Protein AF-A0AAV2PZH1-F1 (afdb_monomer_lite)

Sequence (260 aa):
MDKEKHEVHIEKETIEVQIKKLELQRLESQTDKDVMLIKAVDESDIATLTHLVKNVDELDLSALSIAKEISKEKNNAIVIKLLDPALRKIQERTALTSTVDGETEAWYFTGIDRQEATHLLMDPENDVGSFLIRQSENPATPFTLSVRFGEAINHYRIGFLQDDATYFVIPSKLHTFKNLQDLVKFYTYEGSLCCPLTKACYRDDRQNTTSTLHKEGLKMDTAQLRLIKKLGSGQFAERFEGLVQDIKVAVKNIKANSGN

Secondary structure (DSSP, 8-state):
-----------TTSSHHHHHHHHHHHHTTT-HHHHHHHHHHHTT-HHHHHHHHHTGGGS-HHHHHHHHHHHHHTT-HHHHHHHHHHHHHHHHHHHTT----S---TTEESS--HHHHHHHHTSTT--TT-EEEEE-SSTT-SEEEEEEETTEEEEEEEEEETTTTEEEETT--SS-BSSHHHHHHHHHHT--SSS---SBPP--GGG-TTTGGGS--S---GGGEEEEEEEEE-SSEEEEEEEETTEEEEEEEEPP----

Structure (mmCIF, N/CA/C/O backbone):
data_AF-A0AAV2PZH1-F1
#
_entry.id   AF-A0AAV2PZH1-F1
#
loop_
_atom_site.group_PDB
_atom_site.id
_atom_site.type_symbol
_atom_site.label_atom_id
_atom_site.label_alt_id
_atom_site.label_comp_id
_atom_site.label_asym_id
_atom_site.label_entity_id
_atom_site.label_seq_id
_atom_site.pdbx_PDB_ins_code
_atom_site.Cartn_x
_atom_site.Cartn_y
_atom_site.Cartn_z
_atom_site.occupancy
_atom_site.B_iso_or_equiv
_atom_site.auth_seq_id
_atom_site.auth_comp_id
_atom_site.auth_asym_id
_atom_site.auth_atom_id
_atom_site.pdbx_PDB_model_num
ATOM 1 N N . MET A 1 1 ? -45.190 -49.377 32.900 1.00 36.34 1 MET A N 1
ATOM 2 C CA . MET A 1 1 ? -44.190 -49.770 31.893 1.00 36.34 1 MET A CA 1
ATOM 3 C C . MET A 1 1 ? -43.493 -48.512 31.447 1.00 36.34 1 MET A C 1
ATOM 5 O O . MET A 1 1 ? -44.119 -47.628 30.875 1.00 36.34 1 MET A O 1
ATOM 9 N N . ASP A 1 2 ? -42.247 -48.437 31.871 1.00 44.25 2 ASP A N 1
ATOM 10 C CA . ASP A 1 2 ? -41.337 -47.306 31.856 1.00 44.25 2 ASP A CA 1
ATOM 11 C C . ASP A 1 2 ? -41.044 -46.772 30.459 1.00 44.25 2 ASP A C 1
ATOM 13 O O . ASP A 1 2 ? -40.916 -47.562 29.525 1.00 44.25 2 ASP A O 1
ATOM 17 N N . LYS A 1 3 ? -40.834 -45.452 30.357 1.00 36.69 3 LYS A N 1
ATOM 18 C CA . LYS A 1 3 ? -39.733 -44.885 29.566 1.00 36.69 3 LYS A CA 1
ATOM 19 C C . LYS A 1 3 ? -39.144 -43.686 30.308 1.00 36.69 3 LYS A C 1
ATOM 21 O O . LYS A 1 3 ? -39.843 -42.736 30.651 1.00 36.69 3 LYS A O 1
ATOM 26 N N . GLU A 1 4 ? -37.863 -43.835 30.609 1.00 35.66 4 GLU A N 1
ATOM 27 C CA . GLU A 1 4 ? -37.007 -43.027 31.469 1.00 35.66 4 GLU A CA 1
ATOM 28 C C . GLU A 1 4 ? -36.981 -41.535 31.117 1.00 35.66 4 GLU A C 1
ATOM 30 O O . GLU A 1 4 ? -36.810 -41.145 29.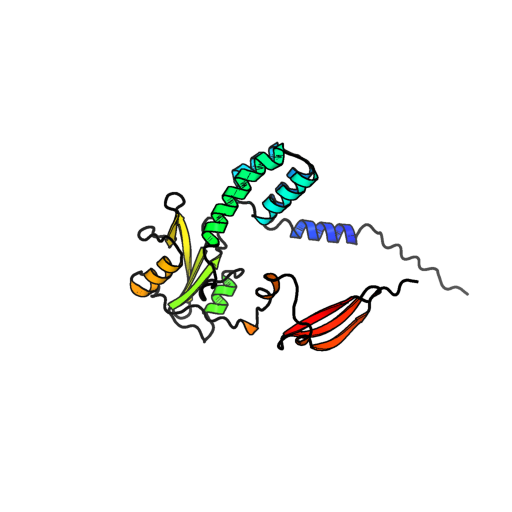959 1.00 35.66 4 GLU A O 1
ATOM 35 N N . LYS A 1 5 ? -37.026 -40.698 32.161 1.00 42.72 5 LYS A N 1
ATOM 36 C CA . LYS A 1 5 ? -36.526 -39.321 32.119 1.00 42.72 5 LYS A CA 1
ATOM 37 C C . LYS A 1 5 ? -35.056 -39.345 31.696 1.00 42.72 5 LYS A C 1
ATOM 39 O O . LYS A 1 5 ? -34.229 -39.873 32.428 1.00 42.72 5 LYS A O 1
ATOM 44 N N . HIS A 1 6 ? -34.738 -38.743 30.557 1.00 32.28 6 HIS A N 1
ATOM 45 C CA . HIS A 1 6 ? -33.360 -38.439 30.183 1.00 32.28 6 HIS A CA 1
ATOM 46 C C . HIS A 1 6 ? -33.126 -36.947 30.392 1.00 32.28 6 HIS A C 1
ATOM 48 O O . HIS A 1 6 ? -33.459 -36.105 29.560 1.00 32.28 6 HIS A O 1
ATOM 54 N N . GLU A 1 7 ? -32.614 -36.637 31.574 1.00 34.16 7 GLU A N 1
ATOM 55 C CA . GLU A 1 7 ? -32.080 -35.334 31.930 1.00 34.16 7 GLU A CA 1
ATOM 56 C C . GLU A 1 7 ? -30.698 -35.213 31.278 1.00 34.16 7 GLU A C 1
ATOM 58 O O . GLU A 1 7 ? -29.746 -35.877 31.680 1.00 34.16 7 GLU A O 1
ATOM 63 N N . VAL A 1 8 ? -30.593 -34.415 30.215 1.00 34.06 8 VAL A N 1
ATOM 64 C CA . VAL A 1 8 ? -29.294 -34.106 29.610 1.00 34.06 8 VAL A CA 1
ATOM 65 C C . VAL A 1 8 ? -28.717 -32.919 30.367 1.00 34.06 8 VAL A C 1
ATOM 67 O O . VAL A 1 8 ? -29.015 -31.762 30.070 1.00 34.06 8 VAL A O 1
ATOM 70 N N . HIS A 1 9 ? -27.901 -33.219 31.372 1.00 34.81 9 HIS A N 1
ATOM 71 C CA . HIS A 1 9 ? -27.025 -32.242 32.001 1.00 34.81 9 HIS A CA 1
ATOM 72 C C . HIS A 1 9 ? -25.863 -31.973 31.035 1.00 34.81 9 HIS A C 1
ATOM 74 O O . HIS A 1 9 ? -24.868 -32.692 31.017 1.00 34.81 9 HIS A O 1
ATOM 80 N N . ILE A 1 10 ? -26.018 -30.977 30.162 1.00 36.66 10 ILE A N 1
ATOM 81 C CA . ILE A 1 10 ? -24.869 -30.400 29.461 1.00 36.66 10 ILE A CA 1
ATOM 82 C C . ILE A 1 10 ? -24.240 -29.438 30.461 1.00 36.66 10 ILE A C 1
ATOM 84 O O . ILE A 1 10 ? -24.835 -28.403 30.768 1.00 36.66 10 ILE A O 1
ATOM 88 N N . GLU A 1 11 ? -23.077 -29.806 31.001 1.00 40.19 11 GLU A N 1
ATOM 89 C CA . GLU A 1 11 ? -22.257 -28.909 31.813 1.00 40.19 11 GLU A CA 1
ATOM 90 C C . GLU A 1 11 ? -22.092 -27.588 31.056 1.00 40.19 11 GLU A C 1
ATOM 92 O O . GLU A 1 11 ? -21.464 -27.499 29.999 1.00 40.19 11 GLU A O 1
ATOM 97 N N . LYS A 1 12 ? -22.725 -26.544 31.591 1.00 43.44 12 LYS A N 1
ATOM 98 C CA . LYS A 1 12 ? -22.823 -25.208 30.994 1.00 43.44 12 LYS A CA 1
ATOM 99 C C . LYS A 1 12 ? -21.467 -24.482 30.939 1.00 43.44 12 LYS A C 1
ATOM 101 O O . LYS A 1 12 ? -21.402 -23.340 30.502 1.00 43.44 12 LYS A O 1
ATOM 106 N N . GLU A 1 13 ? -20.388 -25.140 31.355 1.00 49.19 13 GLU A N 1
ATOM 107 C CA . GLU A 1 13 ? -19.047 -24.567 31.460 1.00 49.19 13 GLU A CA 1
ATOM 108 C C . GLU A 1 13 ? -18.109 -24.877 30.286 1.00 49.19 13 GLU A C 1
ATOM 110 O O . GLU A 1 13 ? -17.059 -24.253 30.188 1.00 49.19 13 GLU A O 1
ATOM 115 N N . THR A 1 14 ? -18.454 -25.753 29.338 1.00 51.56 14 THR A N 1
ATOM 116 C CA . THR A 1 14 ? -17.428 -26.248 28.392 1.00 51.56 14 THR A CA 1
ATOM 117 C C . THR A 1 14 ? -17.471 -25.633 26.990 1.00 51.56 14 THR A C 1
ATOM 119 O O . THR A 1 14 ? -16.514 -25.790 26.245 1.00 51.56 14 THR A O 1
ATOM 122 N N . ILE A 1 15 ? -18.523 -24.902 26.596 1.00 40.84 15 ILE A N 1
ATOM 123 C CA . ILE A 1 15 ? -18.623 -24.340 25.228 1.00 40.84 15 ILE A CA 1
ATOM 124 C C . ILE A 1 15 ? -18.462 -22.819 25.215 1.00 40.84 15 ILE A C 1
ATOM 126 O O . ILE A 1 15 ? -17.682 -22.313 24.418 1.00 40.84 15 ILE A O 1
ATOM 130 N N . GLU A 1 16 ? -19.106 -22.076 26.120 1.00 45.50 16 GLU A N 1
ATOM 131 C CA . GLU A 1 16 ? -18.907 -20.619 26.203 1.00 45.50 16 GLU A CA 1
ATOM 132 C C . GLU A 1 16 ? -17.476 -20.254 26.607 1.00 45.50 16 GLU A C 1
ATOM 134 O O . GLU A 1 16 ? -16.914 -19.303 26.073 1.00 45.50 16 GLU A O 1
ATOM 139 N N . VAL A 1 17 ? -16.860 -21.031 27.504 1.00 50.88 17 VAL A N 1
ATOM 140 C CA . VAL A 1 17 ? -15.456 -20.842 27.893 1.00 50.88 17 VAL A CA 1
ATOM 141 C C . VAL A 1 17 ? -14.528 -21.170 26.726 1.00 50.88 17 VAL A C 1
ATOM 143 O O . VAL A 1 17 ? -13.567 -20.443 26.496 1.00 50.88 17 VAL A O 1
ATOM 146 N N . GLN A 1 18 ? -14.833 -22.202 25.937 1.00 46.00 18 GLN A N 1
ATOM 147 C CA . GLN A 1 18 ? -14.018 -22.583 24.783 1.00 46.00 18 GLN A CA 1
ATOM 148 C C . GLN A 1 18 ? -14.171 -21.602 23.612 1.00 46.00 18 GLN A C 1
ATOM 150 O O . GLN A 1 18 ? -13.180 -21.286 22.964 1.00 46.00 18 GLN A O 1
ATOM 155 N N . ILE A 1 19 ? -15.379 -21.071 23.381 1.00 47.12 19 ILE A N 1
ATOM 156 C CA . ILE A 1 19 ? -15.650 -20.007 22.403 1.00 47.12 19 ILE A CA 1
ATOM 157 C C . ILE A 1 19 ? -14.943 -18.722 22.826 1.00 47.12 19 ILE A C 1
ATOM 159 O O . ILE A 1 19 ? -14.225 -18.150 22.016 1.00 47.12 19 ILE A O 1
ATOM 163 N N . LYS A 1 20 ? -15.036 -18.327 24.104 1.00 49.41 20 LYS A N 1
ATOM 164 C CA . LYS A 1 20 ? -14.305 -17.165 24.631 1.00 49.41 20 LYS A CA 1
ATOM 165 C C . LYS A 1 20 ? -12.795 -17.351 24.554 1.00 49.41 20 LYS A C 1
ATOM 167 O O . LYS A 1 20 ? -12.095 -16.406 24.234 1.00 49.41 20 LYS A O 1
ATOM 172 N N . LYS A 1 21 ? -12.279 -18.557 24.808 1.00 50.03 21 LYS A N 1
ATOM 173 C CA . LYS A 1 21 ? -10.844 -18.864 24.719 1.00 50.03 21 LYS A CA 1
ATOM 174 C C . LYS A 1 21 ? -10.341 -18.861 23.272 1.00 50.03 21 LYS A C 1
ATOM 176 O O . LYS A 1 21 ? -9.237 -18.392 23.030 1.00 50.03 21 LYS A O 1
ATOM 181 N N . LEU A 1 22 ? -11.155 -19.324 22.321 1.00 42.12 22 LEU A N 1
ATOM 182 C CA . LEU A 1 22 ? -10.866 -19.260 20.885 1.00 42.12 22 LEU A CA 1
ATOM 183 C C . LEU A 1 22 ? -11.025 -17.838 20.317 1.00 42.12 22 LEU A C 1
ATOM 185 O O . LEU A 1 22 ? -10.253 -17.464 19.443 1.00 42.12 22 LEU A O 1
ATOM 189 N N . GLU A 1 23 ? -11.965 -17.028 20.816 1.00 55.00 23 GLU A N 1
ATOM 190 C CA . GLU A 1 23 ? -12.066 -15.593 20.500 1.00 55.00 23 GLU A CA 1
ATOM 191 C C . GLU A 1 23 ? -10.886 -14.805 21.079 1.00 55.00 23 GLU A C 1
ATOM 193 O O . GLU A 1 23 ? -10.339 -13.954 20.386 1.00 55.00 23 GLU A O 1
ATOM 198 N N . LEU A 1 24 ? -10.438 -15.140 22.295 1.00 47.41 24 LEU A N 1
ATOM 199 C CA . LEU A 1 24 ? -9.255 -14.548 22.924 1.00 47.41 24 LEU A CA 1
ATOM 200 C C . LEU A 1 24 ? -7.975 -14.910 22.149 1.00 47.41 24 LEU A C 1
ATOM 202 O O . LEU A 1 24 ? -7.209 -14.026 21.792 1.00 47.41 24 LEU A O 1
ATOM 206 N N . GLN A 1 25 ? -7.807 -16.180 21.764 1.00 43.81 25 GLN A N 1
ATOM 207 C CA . GLN A 1 25 ? -6.692 -16.627 20.912 1.00 43.81 25 GLN A CA 1
ATOM 208 C C . GLN A 1 25 ? -6.744 -16.057 19.485 1.00 43.81 25 GLN A C 1
ATOM 210 O O . GLN A 1 25 ? -5.714 -15.965 18.821 1.00 43.81 25 GLN A O 1
ATOM 215 N N . ARG A 1 26 ? -7.929 -15.669 18.993 1.00 42.22 26 ARG A N 1
ATOM 216 C CA . ARG A 1 26 ? -8.103 -14.995 17.696 1.00 42.22 26 ARG A CA 1
ATOM 217 C C . ARG A 1 26 ? -7.805 -13.491 17.773 1.00 42.22 26 ARG A C 1
ATOM 219 O O . ARG A 1 26 ? -7.492 -12.906 16.740 1.00 42.22 26 ARG A O 1
ATOM 226 N N . LEU A 1 27 ? -7.874 -12.890 18.964 1.00 50.22 27 LEU A N 1
ATOM 227 C CA . LEU A 1 27 ? -7.508 -11.493 19.234 1.00 50.22 27 LEU A CA 1
ATOM 228 C C . LEU A 1 27 ? -5.993 -11.287 19.441 1.00 50.22 27 LEU A C 1
ATOM 230 O O . LEU A 1 27 ? -5.485 -10.202 19.185 1.00 50.22 27 LEU A O 1
ATOM 234 N N . GLU A 1 28 ? -5.249 -12.321 19.834 1.00 48.22 28 GLU A N 1
ATOM 235 C CA . GLU A 1 28 ? -3.803 -12.240 20.136 1.00 48.22 28 GLU A CA 1
ATOM 236 C C . GLU A 1 28 ? -2.889 -12.284 18.886 1.00 48.22 28 GLU A C 1
ATOM 238 O O . GLU A 1 28 ? -1.668 -12.394 18.978 1.00 48.22 28 GLU A O 1
ATOM 243 N N . SER A 1 29 ? -3.451 -12.172 17.680 1.00 42.44 29 SER A N 1
ATOM 244 C CA . SER A 1 29 ? -2.699 -12.121 16.423 1.00 42.44 29 SER A CA 1
ATOM 245 C C . SER A 1 29 ? -2.862 -10.735 15.792 1.00 42.44 29 SER A C 1
ATOM 247 O O . SER A 1 29 ? -3.811 -10.488 15.051 1.00 42.44 29 SER A O 1
ATOM 249 N N . GLN A 1 30 ? -1.903 -9.844 16.077 1.00 51.72 30 GLN A N 1
ATOM 250 C CA . GLN A 1 30 ? -1.752 -8.477 15.540 1.00 51.72 30 GLN A CA 1
ATOM 251 C C . GLN A 1 30 ? -2.663 -7.375 16.150 1.00 51.72 30 GLN A C 1
ATOM 253 O O . GLN A 1 30 ? -2.686 -6.271 15.622 1.00 51.72 30 GLN A O 1
ATOM 258 N N . THR A 1 31 ? -3.356 -7.604 17.280 1.00 56.56 31 THR A N 1
ATOM 259 C CA . THR A 1 31 ? -4.307 -6.631 17.892 1.00 56.56 31 THR A CA 1
ATOM 260 C C . THR A 1 31 ? -4.210 -6.467 19.426 1.00 56.56 31 THR A C 1
ATOM 262 O O . THR A 1 31 ? -5.184 -6.113 20.081 1.00 56.56 31 THR A O 1
ATOM 265 N N . ASP A 1 32 ? -3.032 -6.637 20.038 1.00 68.19 32 ASP A N 1
ATOM 266 C CA . ASP A 1 32 ? -2.897 -6.503 21.506 1.00 68.19 32 ASP A CA 1
ATOM 267 C C . ASP A 1 32 ? -2.865 -5.050 22.011 1.00 68.19 32 ASP A C 1
ATOM 269 O O . ASP A 1 32 ? -3.417 -4.741 23.067 1.00 68.19 32 ASP A O 1
ATOM 273 N N . LYS A 1 33 ? -2.232 -4.126 21.277 1.00 75.44 33 LYS A N 1
ATOM 274 C CA . LYS A 1 33 ? -2.009 -2.748 21.761 1.00 75.44 33 LYS A CA 1
ATOM 275 C C . LYS A 1 33 ? -3.260 -1.874 21.693 1.00 75.44 33 LYS A C 1
ATOM 277 O O . LYS A 1 33 ? -3.482 -1.083 22.607 1.00 75.44 33 LYS A O 1
ATOM 282 N N . ASP A 1 34 ? -4.095 -2.048 20.673 1.00 79.56 34 ASP A N 1
ATOM 283 C CA . ASP A 1 34 ? -5.371 -1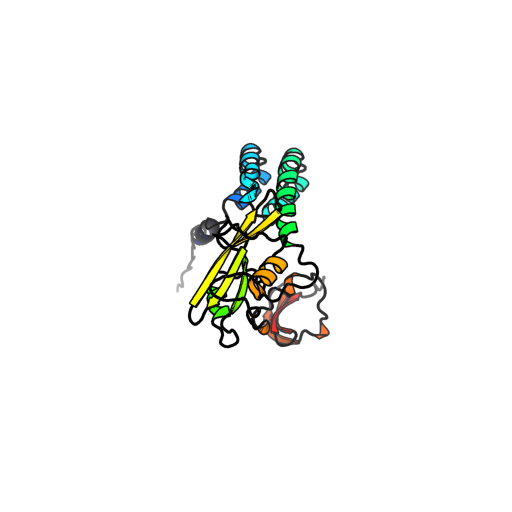.333 20.545 1.00 79.56 34 ASP A CA 1
ATOM 284 C C . ASP A 1 34 ? -6.384 -1.794 21.600 1.00 79.56 34 ASP A C 1
ATOM 286 O O . ASP A 1 34 ? -7.066 -0.979 22.223 1.00 79.56 34 ASP A O 1
ATOM 290 N N . VAL A 1 35 ? -6.431 -3.101 21.871 1.00 74.88 35 VAL A N 1
ATOM 291 C CA . VAL A 1 35 ? -7.245 -3.666 22.956 1.00 74.88 35 VAL A CA 1
ATOM 292 C C . VAL A 1 35 ? -6.728 -3.181 24.313 1.00 74.88 35 VAL A C 1
ATOM 294 O O . VAL A 1 35 ? -7.516 -2.756 25.159 1.00 74.88 35 VAL A O 1
ATOM 297 N N . MET A 1 36 ? -5.406 -3.166 24.507 1.00 78.94 36 MET A N 1
ATOM 298 C CA . MET A 1 36 ? -4.766 -2.638 25.714 1.00 78.94 36 MET A CA 1
ATOM 299 C C . MET A 1 36 ? -5.027 -1.136 25.900 1.00 78.94 36 MET A C 1
ATOM 301 O O . MET A 1 36 ? -5.237 -0.701 27.028 1.00 78.94 36 MET A O 1
ATOM 305 N N . LEU A 1 37 ? -5.086 -0.350 24.818 1.00 84.12 37 LEU A N 1
ATOM 306 C CA . LEU A 1 37 ? -5.458 1.067 24.843 1.00 84.12 37 LEU A CA 1
ATOM 307 C C . LEU A 1 37 ? -6.899 1.255 25.318 1.00 84.12 37 LEU A C 1
ATOM 309 O O . LEU A 1 37 ? -7.139 2.026 26.247 1.00 84.12 37 LEU A O 1
ATOM 313 N N . ILE A 1 38 ? -7.850 0.552 24.697 1.00 79.56 38 ILE A N 1
ATOM 314 C CA . ILE A 1 38 ? -9.274 0.649 25.044 1.00 79.56 38 ILE A CA 1
ATOM 315 C C . ILE A 1 38 ? -9.484 0.242 26.505 1.00 79.56 38 ILE A C 1
ATOM 317 O O . ILE A 1 38 ? -10.158 0.953 27.250 1.00 79.56 38 ILE A O 1
ATOM 321 N N . LYS A 1 39 ? -8.843 -0.848 26.939 1.00 78.88 39 LYS A N 1
ATOM 322 C CA . LYS A 1 39 ? -8.892 -1.313 28.326 1.00 78.88 39 LYS A CA 1
ATOM 323 C C . LYS A 1 39 ? -8.275 -0.306 29.300 1.00 78.88 39 LYS A C 1
ATOM 325 O O . LYS A 1 39 ? -8.885 0.001 30.317 1.00 78.88 39 LYS A O 1
ATOM 330 N N . ALA A 1 40 ? -7.114 0.262 28.978 1.00 80.31 40 ALA A N 1
ATOM 331 C CA . ALA A 1 40 ? -6.458 1.247 29.835 1.00 80.31 40 ALA A CA 1
ATOM 332 C C . ALA A 1 40 ? -7.261 2.553 29.951 1.00 80.31 40 ALA A C 1
ATOM 334 O O . ALA A 1 40 ? -7.262 3.182 31.007 1.00 80.31 40 ALA A O 1
ATOM 335 N N . VAL A 1 41 ? -7.986 2.956 28.901 1.00 83.00 41 VAL A N 1
ATOM 336 C CA . VAL A 1 41 ? -8.947 4.066 28.987 1.00 83.00 41 VAL A CA 1
ATOM 337 C C . VAL A 1 41 ? -10.122 3.704 29.885 1.00 83.00 41 VAL A C 1
ATOM 339 O O . VAL A 1 41 ? -10.511 4.509 30.735 1.00 83.00 41 VAL A O 1
ATOM 342 N N . ASP A 1 42 ? -10.679 2.506 29.713 1.00 81.00 42 ASP A N 1
ATOM 343 C CA . ASP A 1 42 ? -11.813 2.041 30.503 1.00 81.00 42 ASP A CA 1
ATOM 344 C C . ASP A 1 42 ? -11.472 2.010 32.005 1.00 81.00 42 ASP A C 1
ATOM 346 O O . ASP A 1 42 ? -12.210 2.554 32.831 1.00 81.00 42 ASP A O 1
ATOM 350 N N . GLU A 1 43 ? -10.295 1.488 32.341 1.00 82.50 43 GLU A N 1
ATOM 351 C CA . GLU A 1 43 ? -9.774 1.369 33.706 1.00 82.50 43 GLU A CA 1
ATOM 352 C C . GLU A 1 43 ? -9.135 2.669 34.234 1.00 82.50 43 GLU A C 1
ATOM 354 O O . GLU A 1 43 ? -8.770 2.749 35.405 1.00 82.50 43 GLU A O 1
ATOM 359 N N . SER A 1 44 ? -9.031 3.717 33.405 1.00 84.31 44 SER A N 1
ATOM 360 C CA . SER A 1 44 ? -8.319 4.969 33.720 1.00 84.31 44 SER A CA 1
ATOM 361 C C . SER A 1 44 ? -6.850 4.768 34.141 1.00 84.31 44 SER A C 1
ATOM 363 O O . SER A 1 44 ? -6.314 5.524 34.955 1.00 84.31 44 SER A O 1
ATOM 365 N N . ASP A 1 45 ? -6.173 3.777 33.557 1.00 84.94 45 ASP A N 1
ATOM 366 C CA . ASP A 1 45 ? -4.757 3.481 33.782 1.00 84.94 45 ASP A CA 1
ATOM 367 C C . ASP A 1 45 ? -3.852 4.448 32.997 1.00 84.94 45 ASP A C 1
ATOM 369 O O . ASP A 1 45 ? -3.418 4.204 31.867 1.00 84.94 45 ASP A O 1
ATOM 373 N N . ILE A 1 46 ? -3.532 5.577 33.630 1.00 86.69 46 ILE A N 1
ATOM 374 C CA . ILE A 1 46 ? -2.707 6.640 33.041 1.00 86.69 46 ILE A CA 1
ATOM 375 C C . ILE A 1 46 ? -1.286 6.165 32.692 1.00 86.69 46 ILE A C 1
ATOM 377 O O . ILE A 1 46 ? -0.690 6.677 31.738 1.00 86.69 46 ILE A O 1
ATOM 381 N N . ALA A 1 47 ? -0.725 5.202 33.431 1.00 82.81 47 ALA A N 1
ATOM 382 C CA . ALA A 1 47 ? 0.636 4.728 33.194 1.00 82.81 47 ALA A CA 1
ATOM 383 C C . ALA A 1 47 ? 0.713 3.949 31.877 1.00 82.81 47 ALA A C 1
ATOM 385 O O . ALA A 1 47 ? 1.556 4.249 31.022 1.00 82.81 47 ALA A O 1
ATOM 386 N N . THR A 1 48 ? -0.229 3.026 31.679 1.00 81.19 48 THR A N 1
ATOM 387 C CA . THR A 1 48 ? -0.356 2.262 30.437 1.00 81.19 48 THR A CA 1
ATOM 388 C C . THR A 1 48 ? -0.682 3.173 29.256 1.00 81.19 48 THR A C 1
ATOM 390 O O . THR A 1 48 ? -0.022 3.091 28.217 1.00 81.19 48 THR A O 1
ATOM 393 N N . LEU A 1 49 ? -1.610 4.121 29.423 1.00 84.06 49 LEU A N 1
ATOM 394 C CA . LEU A 1 49 ? -1.946 5.086 28.371 1.00 84.06 49 LEU A CA 1
ATOM 395 C C . LEU A 1 49 ? -0.744 5.929 27.945 1.00 84.06 49 LEU A C 1
ATOM 397 O O . LEU A 1 49 ? -0.519 6.130 26.755 1.00 84.06 49 LEU A O 1
ATOM 401 N N . THR A 1 50 ? 0.070 6.384 28.898 1.00 85.06 50 THR A N 1
ATOM 402 C CA . THR A 1 50 ? 1.271 7.175 28.593 1.00 85.06 50 THR A CA 1
ATOM 403 C C . THR A 1 50 ? 2.295 6.353 27.809 1.00 85.06 50 THR A C 1
ATOM 405 O O . THR A 1 50 ? 2.937 6.875 26.896 1.00 85.06 50 THR A O 1
ATOM 408 N N . HIS A 1 51 ? 2.456 5.070 28.140 1.00 83.62 51 HIS A N 1
ATOM 409 C CA . HIS A 1 51 ? 3.348 4.168 27.412 1.00 83.62 51 HIS A CA 1
ATOM 410 C C . HIS A 1 51 ? 2.856 3.898 25.981 1.00 83.62 51 HIS A C 1
ATOM 412 O O . HIS A 1 51 ? 3.646 3.943 25.036 1.00 83.62 51 HIS A O 1
ATOM 418 N N . LEU A 1 52 ? 1.553 3.663 25.811 1.00 80.44 52 LEU A N 1
ATOM 419 C CA . LEU A 1 52 ? 0.937 3.414 24.506 1.00 80.44 52 LEU A CA 1
ATOM 420 C C . LEU A 1 52 ? 0.985 4.656 23.610 1.00 80.44 52 LEU A C 1
ATOM 422 O O . LEU A 1 52 ? 1.426 4.569 22.470 1.00 80.44 52 LEU A O 1
ATOM 426 N N . VAL A 1 53 ? 0.645 5.834 24.139 1.00 84.00 53 VAL A N 1
ATOM 427 C CA . VAL A 1 53 ? 0.675 7.101 23.388 1.00 84.00 53 VAL A CA 1
ATOM 428 C C . VAL A 1 53 ? 2.099 7.512 22.980 1.00 84.00 53 VAL A C 1
ATOM 430 O O . VAL A 1 53 ? 2.287 8.140 21.940 1.00 84.00 53 VAL A O 1
ATOM 433 N N . LYS A 1 54 ? 3.139 7.127 23.731 1.00 84.56 54 LYS A N 1
ATOM 434 C CA . LYS A 1 54 ? 4.535 7.315 23.285 1.00 84.56 54 LYS A CA 1
ATOM 435 C C . LYS A 1 54 ? 4.882 6.472 22.055 1.00 84.56 54 LYS A C 1
ATOM 437 O O . LYS A 1 54 ? 5.662 6.924 21.224 1.00 84.56 54 LYS A O 1
ATOM 442 N N . ASN A 1 55 ? 4.272 5.296 21.927 1.00 80.25 55 ASN A N 1
ATOM 443 C CA . ASN A 1 55 ? 4.424 4.379 20.794 1.00 80.25 55 ASN A CA 1
ATOM 444 C C . ASN A 1 55 ? 3.194 4.426 19.875 1.00 80.25 55 ASN A C 1
ATOM 446 O O . ASN A 1 55 ? 2.781 3.418 19.310 1.00 80.25 55 ASN A O 1
ATOM 450 N N . VAL A 1 56 ? 2.607 5.617 19.730 1.00 82.06 56 VAL A N 1
ATOM 451 C CA . VAL A 1 56 ? 1.378 5.859 18.963 1.00 82.06 56 VAL A CA 1
ATOM 452 C C . VAL A 1 56 ? 1.449 5.375 17.516 1.00 82.06 56 VAL A C 1
ATOM 454 O O . VAL A 1 56 ? 0.423 5.077 16.922 1.00 82.06 56 VAL A O 1
ATOM 457 N N . AS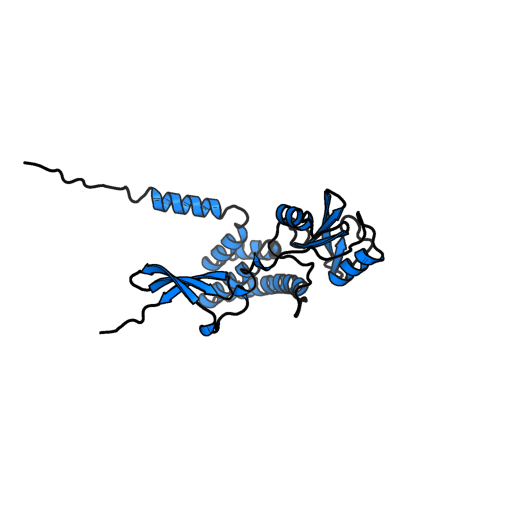P A 1 57 ? 2.646 5.256 16.941 1.00 78.12 57 ASP A N 1
ATOM 458 C CA . ASP A 1 57 ? 2.802 4.793 15.563 1.00 78.12 57 ASP A CA 1
ATOM 459 C C . ASP A 1 57 ? 2.365 3.333 15.360 1.00 78.12 57 ASP A C 1
ATOM 461 O O . ASP A 1 57 ? 2.059 2.964 14.226 1.00 78.12 57 ASP A O 1
ATOM 465 N N . GLU A 1 58 ? 2.279 2.560 16.446 1.00 76.81 58 GLU A N 1
ATOM 466 C CA . GLU A 1 58 ? 1.819 1.169 16.494 1.00 76.81 58 GLU A CA 1
ATOM 467 C C . GLU A 1 58 ? 0.330 1.016 16.863 1.00 76.81 58 GLU A C 1
ATOM 469 O O . GLU A 1 58 ? -0.122 -0.106 17.078 1.00 76.81 58 GLU A O 1
ATOM 474 N N . LEU A 1 59 ? -0.408 2.125 16.993 1.00 78.31 59 LEU A N 1
ATOM 475 C CA . LEU A 1 59 ? -1.841 2.138 17.300 1.00 78.31 59 LEU A CA 1
ATOM 476 C C . LEU A 1 59 ? -2.661 2.505 16.063 1.00 78.31 59 LEU A C 1
ATOM 478 O O . LEU A 1 59 ? -2.227 3.305 15.225 1.00 78.31 59 LEU A O 1
ATOM 482 N N . ASP A 1 60 ? -3.881 1.983 15.999 1.00 74.12 60 ASP A N 1
ATOM 483 C CA . ASP A 1 60 ? -4.828 2.315 14.942 1.00 74.12 60 ASP A CA 1
ATOM 484 C C . ASP A 1 60 ? -5.630 3.592 15.245 1.00 74.12 60 ASP A C 1
ATOM 486 O O . ASP A 1 60 ? -6.024 3.890 16.379 1.00 74.12 60 ASP A O 1
ATOM 490 N N . LEU A 1 61 ? -5.935 4.358 14.188 1.00 74.25 61 LEU A N 1
ATOM 491 C CA . LEU A 1 61 ? -6.736 5.585 14.294 1.00 74.25 61 LEU A CA 1
ATOM 492 C C . LEU A 1 61 ? -8.133 5.306 14.870 1.00 74.25 61 LEU A C 1
ATOM 494 O O . LEU A 1 61 ? -8.640 6.083 15.679 1.00 74.25 61 LEU A O 1
ATOM 498 N N . SER A 1 62 ? -8.746 4.192 14.463 1.00 71.62 62 SER A N 1
ATOM 499 C CA . SER A 1 62 ? -10.061 3.762 14.943 1.00 71.62 62 SER A CA 1
ATOM 500 C C . SER A 1 62 ? -10.050 3.505 16.453 1.00 71.62 62 SER A C 1
ATOM 502 O O . SER A 1 62 ? -10.952 3.968 17.153 1.00 71.62 62 SER A O 1
ATOM 504 N N . ALA A 1 63 ? -9.005 2.855 16.970 1.00 73.25 63 ALA A N 1
ATOM 505 C CA . ALA A 1 63 ? -8.843 2.573 18.392 1.00 73.25 63 ALA A CA 1
ATOM 506 C C . ALA A 1 63 ? -8.693 3.862 19.217 1.00 73.25 63 ALA A C 1
ATOM 508 O O . ALA A 1 63 ? -9.364 4.020 20.237 1.00 73.25 63 ALA A O 1
ATOM 509 N N . LEU A 1 64 ? -7.897 4.829 18.744 1.00 80.06 64 LEU A N 1
ATOM 510 C CA . LEU A 1 64 ? -7.761 6.146 19.385 1.00 80.06 64 LEU A CA 1
ATOM 511 C C . LEU A 1 64 ? -9.063 6.958 19.368 1.00 80.06 64 LEU A C 1
ATOM 513 O O . LEU A 1 64 ? -9.387 7.626 20.353 1.00 80.06 64 LEU A O 1
ATOM 517 N N . SER A 1 65 ? -9.827 6.907 18.274 1.00 73.44 65 SER A N 1
ATOM 518 C CA . SER A 1 65 ? -11.143 7.551 18.195 1.00 73.44 65 SER A CA 1
ATOM 519 C C . SER A 1 65 ? -12.138 6.939 19.183 1.00 73.44 65 SER A C 1
ATOM 521 O O . SER A 1 65 ? -12.804 7.683 19.902 1.00 73.44 65 SER A O 1
ATOM 523 N N . ILE A 1 66 ? -12.197 5.607 19.277 1.00 75.56 66 ILE A N 1
ATOM 524 C CA . ILE A 1 66 ? -13.047 4.894 20.245 1.00 75.56 66 ILE A CA 1
ATOM 525 C C . ILE A 1 66 ? -12.633 5.244 21.681 1.00 75.56 66 ILE A C 1
ATOM 527 O O . ILE A 1 66 ? -13.473 5.625 22.496 1.00 75.56 66 ILE A O 1
ATOM 531 N N . ALA A 1 67 ? -11.333 5.203 21.978 1.00 78.50 67 ALA A N 1
ATOM 532 C CA . ALA A 1 67 ? -10.765 5.574 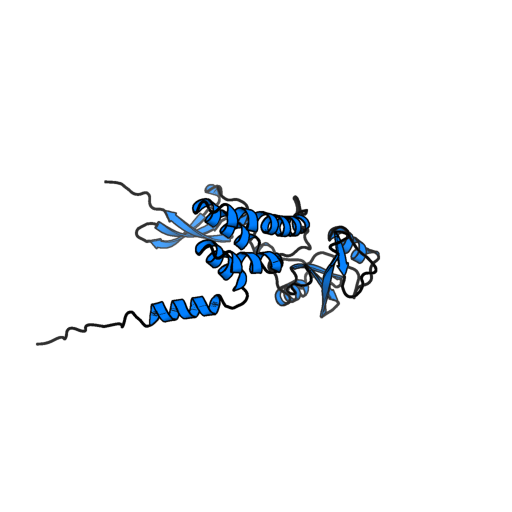23.271 1.00 78.50 67 ALA A CA 1
ATOM 533 C C . ALA A 1 67 ? -11.145 7.009 23.692 1.00 78.50 67 ALA A C 1
ATOM 535 O O . ALA A 1 67 ? -11.474 7.268 24.855 1.00 78.50 67 ALA A O 1
ATOM 536 N N . LYS A 1 68 ? -11.164 7.957 22.747 1.00 78.50 68 LYS A N 1
ATOM 537 C CA . LYS A 1 68 ? -11.586 9.338 23.012 1.00 78.50 68 LYS A CA 1
ATOM 538 C C . LYS A 1 68 ? -13.077 9.444 23.343 1.00 78.50 68 LYS A C 1
ATOM 540 O O . LYS A 1 68 ? -13.422 10.193 24.255 1.00 78.50 68 LYS A O 1
ATOM 545 N N . GLU A 1 69 ? -13.947 8.708 22.654 1.00 72.81 69 GLU A N 1
ATOM 546 C CA . GLU A 1 69 ? -15.387 8.702 22.954 1.00 72.81 69 GLU A CA 1
ATOM 547 C C . GLU A 1 69 ? -15.688 8.078 24.324 1.00 72.81 69 GLU A C 1
ATOM 549 O O . GLU A 1 69 ? -16.398 8.694 25.118 1.00 72.81 69 GLU A O 1
ATOM 554 N N . ILE A 1 70 ? -15.047 6.954 24.672 1.00 73.06 70 ILE A N 1
ATOM 555 C CA . ILE A 1 70 ? -15.153 6.355 26.018 1.00 73.06 70 ILE A CA 1
ATOM 556 C C . ILE A 1 70 ? -14.725 7.368 27.091 1.00 73.06 70 ILE A C 1
ATOM 558 O O . ILE A 1 70 ? -15.388 7.538 28.115 1.00 73.06 70 ILE A O 1
ATOM 562 N N . SER A 1 71 ? -13.630 8.093 26.845 1.00 79.88 71 SER A N 1
ATOM 563 C CA . SER A 1 71 ? -13.125 9.101 27.784 1.00 79.88 71 SER A CA 1
ATOM 564 C C . SER A 1 71 ? -14.088 10.277 27.966 1.00 79.88 71 SER A C 1
ATOM 566 O O . SER A 1 71 ? -14.188 10.815 29.071 1.00 79.88 71 SER A O 1
ATOM 568 N N . LYS A 1 72 ? -14.801 10.684 26.905 1.00 75.19 72 LYS A N 1
ATOM 569 C CA . LYS A 1 72 ? -15.839 11.726 26.973 1.00 75.19 72 LYS A CA 1
ATOM 570 C C . LYS A 1 72 ? -17.046 11.260 27.776 1.00 75.19 72 LYS A C 1
ATOM 572 O O . LYS A 1 72 ? -17.498 12.006 28.638 1.00 75.19 72 LYS A O 1
ATOM 577 N N . GLU A 1 73 ? -17.530 10.043 27.532 1.00 80.19 73 GLU A N 1
ATOM 578 C CA . GLU A 1 73 ? -18.654 9.458 28.274 1.00 80.19 73 GLU A CA 1
ATOM 579 C C . GLU A 1 73 ? -18.336 9.351 29.772 1.00 80.19 73 GLU A C 1
ATOM 581 O O . GLU A 1 73 ? -19.160 9.692 30.620 1.00 80.19 73 GLU A O 1
ATOM 586 N N . LYS A 1 74 ? -17.091 8.991 30.104 1.00 80.56 74 LYS A N 1
ATOM 587 C CA . LYS A 1 74 ? -16.583 8.937 31.483 1.00 80.56 74 LYS A CA 1
ATOM 588 C C . LYS A 1 74 ? -16.196 10.295 32.078 1.00 80.56 74 LYS A C 1
ATOM 590 O O . LYS A 1 74 ? -15.769 10.348 33.230 1.00 80.56 74 LYS A O 1
ATOM 595 N N . ASN A 1 75 ? -16.314 11.388 31.320 1.00 85.44 75 ASN A N 1
ATOM 596 C CA . ASN A 1 75 ? -15.888 12.735 31.711 1.00 85.44 75 ASN A CA 1
ATOM 597 C C . ASN A 1 75 ? -14.423 12.803 32.213 1.00 85.44 75 ASN A C 1
ATOM 599 O O . ASN A 1 75 ? -14.089 13.553 33.134 1.00 85.44 75 ASN A O 1
ATOM 603 N N . ASN A 1 76 ? -13.524 12.009 31.617 1.00 84.31 76 ASN A N 1
ATOM 604 C CA . ASN A 1 76 ? -12.123 11.914 32.027 1.00 84.31 76 ASN A CA 1
ATOM 605 C C . ASN A 1 76 ? -11.233 12.881 31.224 1.00 84.31 76 ASN A C 1
ATOM 607 O O . ASN A 1 76 ? -10.582 12.522 30.240 1.00 84.31 76 ASN A O 1
ATOM 611 N N . ALA A 1 77 ? -11.184 14.137 31.673 1.00 82.19 77 ALA A N 1
ATOM 612 C CA . ALA A 1 77 ? -10.435 15.204 31.008 1.00 82.19 77 ALA A CA 1
ATOM 613 C C . ALA A 1 77 ? -8.911 14.964 30.934 1.00 82.19 77 ALA A C 1
ATOM 615 O O . ALA A 1 77 ? -8.251 15.511 30.050 1.00 82.19 77 ALA A O 1
ATOM 616 N N . ILE A 1 78 ? -8.341 14.168 31.847 1.00 85.50 78 ILE A N 1
ATOM 617 C CA . ILE A 1 78 ? -6.902 13.856 31.862 1.00 85.50 78 ILE A CA 1
ATOM 618 C C . ILE A 1 78 ? -6.559 12.932 30.693 1.00 85.50 78 ILE A C 1
ATOM 620 O O . ILE A 1 78 ? -5.610 13.201 29.956 1.00 85.50 78 ILE A O 1
ATOM 624 N N . VAL A 1 79 ? -7.366 11.890 30.483 1.00 84.94 79 VAL A N 1
ATOM 625 C CA . VAL A 1 79 ? -7.175 10.946 29.375 1.00 84.94 79 VAL A CA 1
ATOM 626 C C . VAL A 1 79 ? -7.391 11.635 28.029 1.00 84.94 79 VAL A C 1
ATOM 628 O O . VAL A 1 79 ? -6.579 11.462 27.126 1.00 84.94 79 VAL A O 1
ATOM 631 N N . ILE A 1 80 ? -8.403 12.501 27.905 1.00 80.31 80 ILE A N 1
ATOM 632 C CA . ILE A 1 80 ? -8.638 13.267 26.667 1.00 80.31 80 ILE A CA 1
ATOM 633 C C . ILE A 1 80 ? -7.411 14.115 26.298 1.00 80.31 80 ILE A C 1
ATOM 635 O O . ILE A 1 80 ? -6.937 14.044 25.166 1.00 80.31 80 ILE A O 1
ATOM 639 N N . LYS A 1 81 ? -6.837 14.850 27.263 1.00 87.38 81 LYS A N 1
ATOM 640 C CA . LYS A 1 81 ? -5.623 15.659 27.041 1.00 87.38 81 LYS A CA 1
ATOM 641 C C . LYS A 1 81 ? -4.408 14.829 26.621 1.00 87.38 81 LYS A C 1
ATOM 643 O O . LYS A 1 81 ? -3.523 15.358 25.954 1.00 87.38 81 LYS A O 1
ATOM 648 N N . LEU A 1 82 ? -4.354 13.560 27.023 1.00 87.25 82 LEU A N 1
ATOM 649 C CA . LEU A 1 82 ? -3.291 12.633 26.645 1.00 87.25 82 LEU A CA 1
ATOM 650 C C . LEU A 1 82 ? -3.512 12.048 25.240 1.00 87.25 82 LEU A C 1
ATOM 652 O O . LEU A 1 82 ? -2.553 11.880 24.491 1.00 87.25 82 LEU A O 1
ATOM 656 N N . LEU A 1 83 ? -4.765 11.769 24.869 1.00 85.62 83 LEU A N 1
ATOM 657 C CA . LEU A 1 83 ? -5.130 11.192 23.572 1.00 85.62 83 LEU A CA 1
ATOM 658 C C . LEU A 1 83 ? -5.136 12.216 22.430 1.00 85.62 83 LEU A C 1
ATOM 660 O O . LEU A 1 83 ? -4.817 11.856 21.300 1.00 85.62 83 LEU A O 1
ATOM 664 N N . ASP A 1 84 ? -5.474 13.481 22.689 1.00 86.50 84 ASP A N 1
ATOM 665 C CA . ASP A 1 84 ? -5.610 14.509 21.644 1.00 86.50 84 ASP A CA 1
ATOM 666 C C . ASP A 1 84 ? -4.346 14.695 20.775 1.00 86.50 84 ASP A C 1
ATOM 668 O O . ASP A 1 84 ? -4.469 14.691 19.545 1.00 86.50 84 ASP A O 1
ATOM 672 N N . PRO A 1 85 ? -3.126 14.795 21.342 1.00 85.25 85 PRO A N 1
ATOM 673 C CA . PRO A 1 85 ? -1.902 14.868 20.543 1.00 85.25 85 PRO A CA 1
ATOM 674 C C . PRO A 1 85 ? -1.646 13.593 19.729 1.00 85.25 85 PRO A C 1
ATOM 676 O O . PRO A 1 85 ? -1.170 13.669 18.597 1.00 85.25 85 PRO A O 1
ATOM 679 N N . ALA A 1 86 ? -1.979 12.428 20.293 1.00 83.25 86 ALA A N 1
ATOM 680 C CA . ALA A 1 86 ? -1.816 11.127 19.649 1.00 83.25 86 ALA A CA 1
ATOM 681 C C . ALA A 1 86 ? -2.728 11.009 18.420 1.00 83.25 86 ALA A C 1
ATOM 683 O O . ALA A 1 86 ? -2.273 10.681 17.324 1.00 83.25 86 ALA A O 1
ATOM 684 N N . LEU A 1 87 ? -4.004 11.363 18.598 1.00 77.69 87 LEU A N 1
ATOM 685 C CA . LEU A 1 87 ? -5.007 11.374 17.543 1.00 77.69 87 LEU A CA 1
ATOM 686 C C . LEU A 1 87 ? -4.602 12.333 16.424 1.00 77.69 87 LEU A C 1
ATOM 688 O O . LEU A 1 87 ? -4.637 11.949 15.262 1.00 77.69 87 LEU A O 1
ATOM 692 N N . ARG A 1 88 ? -4.141 13.541 16.770 1.00 79.62 88 ARG A N 1
ATOM 693 C CA . ARG A 1 88 ? -3.669 14.521 15.789 1.00 79.62 88 ARG A CA 1
ATOM 694 C C . ARG A 1 88 ? -2.476 14.000 14.983 1.00 79.62 88 ARG A C 1
ATOM 696 O O . ARG A 1 88 ? -2.487 14.118 13.764 1.00 79.62 88 ARG A O 1
ATOM 703 N N . LYS A 1 89 ? -1.491 13.369 15.631 1.00 80.69 89 LYS A N 1
ATOM 704 C CA . LYS A 1 89 ? -0.321 12.789 14.952 1.00 80.69 89 LYS A CA 1
ATOM 705 C C . LYS A 1 89 ? -0.721 11.690 13.955 1.00 80.69 89 LYS A C 1
ATOM 707 O O . LYS A 1 89 ? -0.229 11.683 12.828 1.00 80.69 89 LYS A O 1
ATOM 712 N N . ILE A 1 90 ? -1.639 10.787 14.325 1.00 71.31 90 ILE A N 1
ATOM 713 C CA . ILE A 1 90 ? -2.133 9.759 13.388 1.00 71.31 90 ILE A CA 1
ATOM 714 C C . ILE A 1 90 ? -3.034 10.368 12.308 1.00 71.31 90 ILE A C 1
ATOM 716 O O . ILE A 1 90 ? -2.965 9.948 11.155 1.00 71.31 90 ILE A O 1
ATOM 720 N N . GLN A 1 91 ? -3.857 11.364 12.636 1.00 67.88 91 GLN A N 1
ATOM 721 C CA . GLN A 1 91 ? -4.683 12.074 11.659 1.00 67.88 91 GLN A CA 1
ATOM 722 C C . GLN A 1 91 ? -3.831 12.811 10.630 1.00 67.88 91 GLN A C 1
ATOM 724 O O . GLN A 1 91 ? -4.152 12.736 9.458 1.00 67.88 91 GLN A O 1
ATOM 729 N N . GLU A 1 92 ? -2.729 13.450 11.019 1.00 68.56 92 GLU A N 1
ATOM 730 C CA . GLU A 1 92 ? -1.784 14.084 10.089 1.00 68.56 92 GLU A CA 1
ATOM 731 C C . GLU A 1 92 ? -1.094 13.032 9.195 1.00 68.56 92 GLU A C 1
ATOM 733 O O . GLU A 1 92 ? -0.992 13.225 7.985 1.00 68.56 92 GLU A O 1
ATOM 738 N N . ARG A 1 93 ? -0.739 11.859 9.746 1.00 65.19 93 ARG A N 1
ATOM 739 C CA . ARG A 1 93 ? -0.258 10.692 8.975 1.00 65.19 93 ARG A CA 1
ATOM 740 C C . ARG A 1 93 ? -1.306 10.167 7.984 1.00 65.19 93 ARG A C 1
ATOM 742 O O . ARG A 1 93 ? -0.964 9.809 6.862 1.00 65.19 93 ARG A O 1
ATOM 749 N N . THR A 1 94 ? -2.572 10.142 8.396 1.00 55.81 94 THR A N 1
ATOM 750 C CA . THR A 1 94 ? -3.706 9.681 7.578 1.00 55.81 94 THR A CA 1
ATOM 751 C C . THR A 1 94 ? -4.118 10.736 6.544 1.00 55.81 94 THR A C 1
ATOM 753 O O . THR A 1 94 ? -4.519 10.405 5.436 1.00 55.81 94 THR A O 1
ATOM 756 N N . ALA A 1 95 ? -3.953 12.021 6.862 1.00 48.00 95 ALA A N 1
ATOM 757 C CA . ALA A 1 95 ? -4.206 13.146 5.968 1.00 48.00 95 ALA A CA 1
ATOM 758 C C . ALA A 1 95 ? -3.169 13.218 4.838 1.00 48.00 95 ALA A C 1
ATOM 760 O O . ALA A 1 95 ? -3.510 13.532 3.702 1.00 48.00 95 ALA A O 1
ATOM 761 N N . LEU A 1 96 ? -1.924 12.811 5.110 1.00 47.25 96 LEU A N 1
ATOM 762 C CA . LEU A 1 96 ? -0.907 12.539 4.084 1.00 47.25 96 LEU A CA 1
ATOM 763 C C . LEU A 1 96 ? -1.276 11.352 3.168 1.00 47.25 96 LEU A C 1
ATOM 765 O O . LEU A 1 96 ? -0.694 11.205 2.095 1.00 47.25 96 LEU A O 1
ATOM 769 N N . THR A 1 97 ? -2.235 10.514 3.579 1.00 45.59 97 THR A N 1
ATOM 770 C CA . THR A 1 97 ? -2.848 9.439 2.775 1.00 45.59 97 THR A CA 1
ATOM 771 C C . THR A 1 97 ? -4.155 9.884 2.102 1.00 45.59 97 THR A C 1
ATOM 773 O O . THR A 1 97 ? -4.594 9.247 1.148 1.00 45.59 97 THR A O 1
ATOM 776 N N . SER A 1 98 ? -4.784 10.963 2.585 1.00 39.44 98 SER A N 1
ATOM 777 C CA . SER A 1 98 ? -6.111 11.429 2.169 1.00 39.44 98 SER A CA 1
ATOM 778 C C . SER A 1 98 ? -6.094 12.671 1.275 1.00 39.44 98 SER A C 1
ATOM 780 O O . SER A 1 98 ? -7.144 13.266 1.072 1.00 39.44 98 SER A O 1
ATOM 782 N N . THR A 1 99 ? -4.956 13.047 0.685 1.00 36.19 99 THR A N 1
ATOM 783 C CA . THR A 1 99 ? -4.944 13.973 -0.468 1.00 36.19 99 THR A CA 1
ATOM 784 C C . THR A 1 99 ? -5.435 13.318 -1.765 1.00 36.19 99 THR A C 1
ATOM 786 O O . THR A 1 99 ? -5.351 13.919 -2.832 1.00 36.19 99 THR A O 1
ATOM 789 N N . VAL A 1 100 ? -6.000 12.110 -1.691 1.00 45.97 100 VAL A N 1
ATOM 790 C CA . VAL A 1 100 ? -6.825 11.528 -2.755 1.00 45.97 100 VAL A CA 1
ATOM 791 C C . VAL A 1 100 ? -8.259 12.042 -2.590 1.00 45.97 100 VAL A C 1
ATOM 793 O O . VAL A 1 100 ? -9.182 11.300 -2.252 1.00 45.97 100 VAL A O 1
ATOM 796 N N . ASP A 1 101 ? -8.427 13.352 -2.765 1.00 35.97 101 ASP A N 1
ATOM 797 C CA . ASP A 1 101 ? -9.741 13.957 -2.944 1.00 35.97 101 ASP A CA 1
ATOM 798 C C . ASP A 1 101 ? -10.257 13.578 -4.342 1.00 35.97 101 ASP A C 1
ATOM 800 O O . ASP A 1 101 ? -9.687 13.955 -5.362 1.00 35.97 101 ASP A O 1
ATOM 804 N N . GLY A 1 102 ? -11.359 12.829 -4.384 1.00 38.91 102 GLY A N 1
ATOM 805 C CA . GLY A 1 102 ? -12.280 12.805 -5.526 1.00 38.91 102 GLY A CA 1
ATOM 806 C C . GLY A 1 102 ? -12.194 11.621 -6.486 1.00 38.91 102 GLY A C 1
ATOM 807 O O . GLY A 1 102 ? -13.240 11.148 -6.918 1.00 38.91 102 GLY A O 1
ATOM 808 N N . GLU A 1 103 ? -11.012 11.081 -6.774 1.00 40.22 103 GLU A N 1
ATOM 809 C CA . GLU A 1 103 ? -10.854 9.924 -7.665 1.00 40.22 103 GLU A CA 1
ATOM 810 C C . GLU A 1 103 ? -9.764 9.015 -7.094 1.00 40.22 103 GLU A C 1
ATOM 812 O O . GLU A 1 103 ? -8.596 9.390 -7.020 1.00 40.22 103 GLU A O 1
ATOM 817 N N . THR A 1 104 ? -10.131 7.821 -6.624 1.00 59.94 104 THR A N 1
ATOM 818 C CA . THR A 1 104 ? -9.128 6.811 -6.275 1.00 59.94 104 THR A CA 1
ATOM 819 C C . THR A 1 104 ? -8.365 6.461 -7.540 1.00 59.94 104 THR A C 1
ATOM 821 O O . THR A 1 104 ? -8.935 5.853 -8.444 1.00 59.94 104 THR A O 1
ATOM 824 N N . GLU A 1 105 ? -7.101 6.872 -7.601 1.00 78.50 105 GLU A N 1
ATOM 825 C CA . GLU A 1 105 ? -6.171 6.522 -8.669 1.00 78.50 105 GLU A CA 1
ATOM 826 C C . GLU A 1 105 ? -6.311 5.040 -9.031 1.00 78.50 105 GLU A C 1
ATOM 828 O O . GLU A 1 105 ? -6.234 4.179 -8.154 1.00 78.50 105 GLU A O 1
ATOM 833 N N . ALA A 1 106 ? -6.498 4.731 -10.316 1.00 85.56 106 ALA A N 1
ATOM 834 C CA . ALA A 1 106 ? -6.792 3.367 -10.768 1.00 85.56 106 ALA A CA 1
ATOM 835 C C . ALA A 1 106 ? -5.695 2.348 -10.401 1.00 85.56 106 ALA A C 1
ATOM 837 O O . ALA A 1 106 ? -5.941 1.149 -10.377 1.00 85.56 106 ALA A O 1
ATOM 838 N N . TRP A 1 107 ? -4.479 2.819 -10.113 1.00 92.44 107 TRP A N 1
ATOM 839 C CA . TRP A 1 107 ? -3.337 2.010 -9.689 1.00 92.44 107 TRP A CA 1
ATOM 840 C C . TRP A 1 107 ? -3.216 1.859 -8.164 1.00 92.44 107 TRP A C 1
ATOM 842 O O . TRP A 1 107 ? -2.327 1.138 -7.714 1.00 92.44 107 TRP A O 1
ATOM 852 N N . TYR A 1 108 ? -4.059 2.505 -7.349 1.00 89.44 108 TYR A N 1
ATOM 853 C CA . TYR A 1 108 ? -4.002 2.410 -5.887 1.00 89.44 108 TYR A CA 1
ATOM 854 C C . TYR A 1 108 ? -5.011 1.399 -5.329 1.00 89.44 108 TYR A C 1
ATOM 856 O O . TYR A 1 108 ? -6.224 1.551 -5.461 1.00 89.44 108 TYR A O 1
ATOM 864 N N . PHE A 1 109 ? -4.502 0.357 -4.670 1.00 86.19 109 PHE A N 1
ATOM 865 C CA . PHE A 1 109 ? -5.287 -0.778 -4.195 1.00 86.19 109 PHE A CA 1
ATOM 866 C C . PHE A 1 109 ? -5.222 -0.868 -2.667 1.00 86.19 109 PHE A C 1
ATOM 868 O O . PHE A 1 109 ? -4.159 -1.053 -2.072 1.00 86.19 109 PHE A O 1
ATOM 875 N N . THR A 1 110 ? -6.381 -0.782 -2.016 1.00 80.62 110 THR A N 1
ATOM 876 C CA . THR A 1 110 ? -6.521 -0.921 -0.559 1.00 80.62 110 THR A CA 1
ATOM 877 C C . THR A 1 110 ? -6.916 -2.340 -0.167 1.00 80.62 110 THR A C 1
ATOM 879 O O . THR A 1 110 ? -7.723 -2.958 -0.858 1.00 80.62 110 THR A O 1
ATOM 882 N N . GLY A 1 111 ? -6.421 -2.826 0.975 1.00 75.81 111 GLY A N 1
ATOM 883 C CA . GLY A 1 111 ? -6.858 -4.105 1.551 1.00 75.81 111 GLY A CA 1
ATOM 884 C C . GLY A 1 111 ? -6.397 -5.353 0.792 1.00 75.81 111 GLY A C 1
ATOM 885 O O . GLY A 1 111 ? -6.944 -6.424 1.028 1.00 75.81 111 GLY A O 1
ATOM 886 N N . ILE A 1 112 ? -5.413 -5.222 -0.104 1.00 83.56 112 ILE A N 1
ATOM 887 C CA . ILE A 1 112 ? -4.773 -6.358 -0.773 1.00 83.56 112 ILE A CA 1
ATOM 888 C C . ILE A 1 112 ? -3.384 -6.611 -0.188 1.00 83.56 112 ILE A C 1
ATOM 890 O O . ILE A 1 112 ? -2.636 -5.674 0.115 1.00 83.56 112 ILE A O 1
ATOM 894 N N . ASP A 1 113 ? -3.034 -7.882 -0.053 1.00 85.25 113 ASP A N 1
ATOM 895 C CA . ASP A 1 113 ? -1.734 -8.324 0.436 1.00 85.25 113 ASP A CA 1
ATOM 896 C C . ASP A 1 113 ? -0.758 -8.581 -0.731 1.00 85.25 113 ASP A C 1
ATOM 898 O O . ASP A 1 113 ? -1.034 -8.271 -1.898 1.00 85.25 113 ASP A O 1
ATOM 902 N N . ARG A 1 114 ? 0.435 -9.108 -0.437 1.00 92.00 114 ARG A N 1
ATOM 903 C CA . ARG A 1 114 ? 1.413 -9.450 -1.480 1.00 92.00 114 ARG A CA 1
ATOM 904 C C . ARG A 1 114 ? 0.921 -10.525 -2.444 1.00 92.00 114 ARG A C 1
ATOM 906 O O . ARG A 1 114 ? 1.247 -10.455 -3.633 1.00 92.00 114 ARG A O 1
ATOM 913 N N . GLN A 1 115 ? 0.243 -11.544 -1.929 1.00 92.31 115 GLN A N 1
ATOM 914 C CA . GLN A 1 115 ? -0.176 -12.701 -2.713 1.00 92.31 115 GLN A CA 1
ATOM 915 C C . GLN A 1 115 ? -1.281 -12.293 -3.682 1.00 92.31 115 GLN A C 1
ATOM 917 O O . GLN A 1 115 ? -1.169 -12.564 -4.875 1.00 92.31 115 GLN A O 1
ATOM 922 N N . GLU A 1 116 ? -2.260 -11.536 -3.198 1.00 88.69 116 GLU A N 1
ATOM 923 C CA . GLU A 1 116 ? -3.353 -11.006 -4.003 1.00 88.69 116 GLU A CA 1
ATOM 924 C C . GLU A 1 116 ? -2.840 -10.032 -5.068 1.00 88.69 116 GLU A C 1
ATOM 926 O O . GLU A 1 116 ? -3.195 -10.145 -6.237 1.00 88.69 116 GLU A O 1
ATOM 931 N N . ALA A 1 117 ? -1.907 -9.139 -4.717 1.00 93.88 117 ALA A N 1
ATOM 932 C CA . ALA A 1 117 ? -1.262 -8.271 -5.703 1.00 93.88 117 ALA A CA 1
ATOM 933 C C . ALA A 1 117 ? -0.542 -9.058 -6.807 1.00 93.88 117 ALA A C 1
ATOM 935 O O . ALA A 1 117 ? -0.555 -8.658 -7.969 1.00 93.88 117 ALA A O 1
ATOM 936 N N . THR A 1 118 ? 0.099 -10.170 -6.437 1.00 95.25 118 THR A N 1
ATOM 937 C CA . THR A 1 118 ? 0.786 -11.045 -7.392 1.00 95.25 118 THR A CA 1
ATOM 938 C C . THR A 1 118 ? -0.220 -11.717 -8.316 1.00 95.25 118 THR A C 1
ATOM 940 O O . THR A 1 118 ? -0.027 -11.710 -9.525 1.00 95.25 118 THR A O 1
ATOM 943 N N . HIS A 1 119 ? -1.302 -12.255 -7.756 1.00 94.25 119 HIS A N 1
ATOM 944 C CA . HIS A 1 119 ? -2.367 -12.902 -8.511 1.00 94.25 119 HIS A CA 1
ATOM 945 C C . HIS A 1 119 ? -3.013 -11.941 -9.517 1.00 94.25 119 HIS A C 1
ATOM 947 O O . HIS A 1 119 ? -3.059 -12.257 -10.703 1.00 94.25 119 HIS A O 1
ATOM 953 N N . LEU A 1 120 ? -3.411 -10.746 -9.070 1.00 94.31 120 LEU A N 1
ATOM 954 C CA . LEU A 1 120 ? -4.016 -9.718 -9.920 1.00 94.31 120 LEU A CA 1
ATOM 955 C C . LEU A 1 120 ? -3.083 -9.300 -11.062 1.00 94.31 120 LEU A C 1
ATOM 957 O O . LEU A 1 120 ? -3.488 -9.269 -12.219 1.00 94.31 120 LEU A O 1
ATOM 961 N N . LEU A 1 121 ? -1.809 -9.029 -10.764 1.00 96.38 121 LEU A N 1
ATOM 962 C CA . LEU A 1 121 ? -0.848 -8.618 -11.790 1.00 96.38 121 LEU A CA 1
ATOM 963 C C . LEU A 1 121 ? -0.514 -9.734 -12.788 1.00 96.38 121 LEU A C 1
ATOM 965 O O . LEU A 1 121 ? -0.101 -9.425 -13.904 1.00 96.38 121 LEU A O 1
ATOM 969 N N . MET A 1 122 ? -0.689 -11.005 -12.420 1.00 95.62 122 MET A N 1
ATOM 970 C CA . MET A 1 122 ? -0.508 -12.142 -13.330 1.00 95.62 122 MET A CA 1
ATOM 971 C C . MET A 1 122 ? -1.711 -12.402 -14.242 1.00 95.62 122 MET A C 1
ATOM 973 O O . MET A 1 122 ? -1.608 -13.243 -15.136 1.00 95.62 122 MET A O 1
A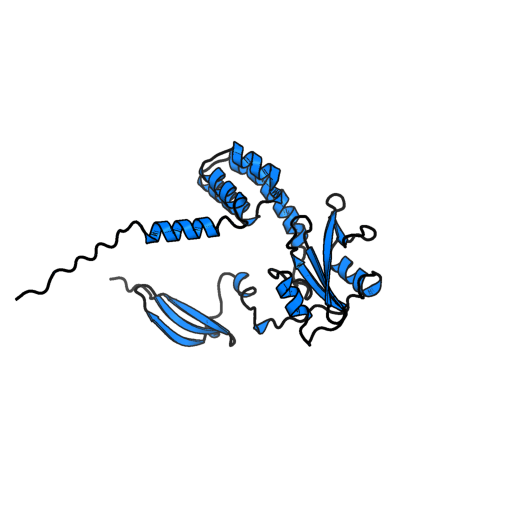TOM 977 N N . ASP A 1 123 ? -2.818 -11.678 -14.065 1.00 94.25 123 ASP A N 1
ATOM 978 C CA . ASP A 1 123 ? -3.968 -11.769 -14.961 1.00 94.25 123 ASP A CA 1
ATOM 979 C C . ASP A 1 123 ? -3.553 -11.513 -16.432 1.00 94.25 123 ASP A C 1
ATOM 981 O O . ASP A 1 123 ? -2.682 -10.668 -16.684 1.00 94.25 123 ASP A O 1
ATOM 985 N N . PRO A 1 124 ? -4.120 -12.238 -17.417 1.00 92.38 124 PRO A N 1
ATOM 986 C CA . PRO A 1 124 ? -3.818 -12.040 -18.836 1.00 92.38 124 PRO A CA 1
ATOM 987 C C . PRO A 1 124 ? -4.063 -10.619 -19.363 1.00 92.38 124 PRO A C 1
ATOM 989 O O . PRO A 1 124 ? -3.443 -10.237 -20.350 1.00 92.38 124 PRO A O 1
ATOM 992 N N . GLU A 1 125 ? -4.927 -9.830 -18.719 1.00 93.06 125 GLU A N 1
ATOM 993 C CA . GLU A 1 125 ? -5.176 -8.425 -19.074 1.00 93.06 125 GLU A CA 1
ATOM 994 C C . GLU A 1 125 ? -4.018 -7.492 -18.674 1.00 93.06 125 GLU A C 1
ATOM 996 O O . GLU A 1 125 ? -3.972 -6.323 -19.074 1.00 93.06 125 GLU A O 1
ATOM 1001 N N . ASN A 1 126 ? -3.060 -7.984 -17.885 1.00 95.75 126 ASN A N 1
ATOM 1002 C CA . ASN A 1 126 ? -1.882 -7.246 -17.453 1.00 95.75 126 ASN A CA 1
ATOM 1003 C C . ASN A 1 126 ? -0.645 -7.646 -18.272 1.00 95.75 126 ASN A C 1
ATOM 1005 O O . ASN A 1 126 ? -0.345 -8.816 -18.471 1.00 95.75 126 ASN A O 1
ATOM 1009 N N . ASP A 1 127 ? 0.128 -6.652 -18.701 1.00 96.19 127 ASP A N 1
ATOM 1010 C CA . ASP A 1 127 ? 1.364 -6.826 -19.475 1.00 96.19 127 ASP A CA 1
ATOM 1011 C C . ASP A 1 127 ? 2.602 -6.442 -18.655 1.00 96.19 127 ASP A C 1
ATOM 1013 O O . ASP A 1 127 ? 2.495 -5.899 -17.550 1.00 96.19 127 ASP A O 1
ATOM 1017 N N . VAL A 1 128 ? 3.800 -6.673 -19.199 1.00 97.31 128 VAL A N 1
ATOM 1018 C CA . VAL A 1 128 ? 5.055 -6.176 -18.610 1.00 97.31 128 VAL A CA 1
ATOM 1019 C C . VAL A 1 128 ? 4.970 -4.663 -18.356 1.00 97.31 128 VAL A C 1
ATOM 1021 O O . VAL A 1 128 ? 4.523 -3.896 -19.209 1.00 97.31 128 VAL A O 1
ATOM 1024 N N . GLY A 1 129 ? 5.384 -4.241 -17.162 1.00 96.62 129 GLY A N 1
ATOM 1025 C CA . GLY A 1 129 ? 5.270 -2.861 -16.689 1.00 96.62 129 GLY A CA 1
ATOM 1026 C C . GLY A 1 129 ? 3.915 -2.509 -16.069 1.00 96.62 129 GLY A C 1
ATOM 1027 O O . GLY A 1 129 ? 3.788 -1.421 -15.503 1.00 96.62 129 GLY A O 1
ATOM 1028 N N . SER A 1 130 ? 2.917 -3.405 -16.116 1.00 97.75 130 SER A N 1
ATOM 1029 C CA . SER A 1 130 ? 1.663 -3.198 -15.379 1.00 97.75 130 SER A CA 1
ATOM 1030 C C . SER A 1 130 ? 1.945 -3.177 -13.884 1.00 97.75 130 SER A C 1
ATOM 1032 O O . SER A 1 130 ? 2.777 -3.951 -13.393 1.00 97.75 130 SER A O 1
ATOM 1034 N N . PHE A 1 131 ? 1.277 -2.284 -13.158 1.00 98.25 131 PHE A N 1
ATOM 1035 C CA . PHE A 1 131 ? 1.631 -2.015 -11.770 1.00 98.25 131 PHE A CA 1
ATOM 1036 C C . PHE A 1 131 ? 0.442 -1.651 -10.887 1.00 98.25 131 PHE A C 1
ATOM 1038 O O . PHE A 1 131 ? -0.593 -1.176 -11.347 1.00 98.25 131 PHE A O 1
ATOM 1045 N N . LEU A 1 132 ? 0.631 -1.823 -9.583 1.00 96.81 132 LEU A N 1
ATOM 1046 C CA . LEU A 1 132 ? -0.247 -1.273 -8.556 1.00 96.81 132 LEU A CA 1
ATOM 1047 C C . LEU A 1 132 ? 0.568 -0.802 -7.352 1.00 96.81 132 LEU A C 1
ATOM 1049 O O . LEU A 1 132 ? 1.656 -1.318 -7.077 1.00 96.81 132 LEU A O 1
ATOM 1053 N N . ILE A 1 133 ? 0.033 0.162 -6.613 1.00 95.94 133 ILE A N 1
ATOM 1054 C CA . ILE A 1 133 ? 0.526 0.568 -5.300 1.00 95.94 133 ILE A CA 1
ATOM 1055 C C . ILE A 1 133 ? -0.486 0.110 -4.260 1.00 95.94 133 ILE A C 1
ATOM 1057 O O . ILE A 1 133 ? -1.677 0.383 -4.372 1.00 95.94 133 ILE A O 1
ATOM 1061 N N . ARG A 1 134 ? 0.003 -0.579 -3.233 1.00 93.56 134 ARG A N 1
ATOM 1062 C CA . ARG A 1 134 ? -0.798 -1.076 -2.112 1.00 93.56 134 ARG A CA 1
ATOM 1063 C C . ARG A 1 134 ? -0.204 -0.648 -0.782 1.00 93.56 134 ARG A C 1
ATOM 1065 O O . ARG A 1 134 ? 0.976 -0.285 -0.707 1.00 93.56 134 ARG A O 1
ATOM 1072 N N . GLN A 1 135 ? -1.002 -0.744 0.276 1.00 84.69 135 GLN A N 1
ATOM 1073 C CA . GLN A 1 135 ? -0.494 -0.624 1.639 1.00 84.69 135 GLN A CA 1
ATOM 1074 C C . GLN A 1 135 ? 0.584 -1.687 1.885 1.00 84.69 135 GLN A C 1
ATOM 1076 O O . GLN A 1 135 ? 0.465 -2.838 1.456 1.00 84.69 135 GLN A O 1
ATOM 1081 N N . SER A 1 136 ? 1.677 -1.281 2.525 1.00 83.25 136 SER A N 1
ATOM 1082 C CA . SER A 1 136 ? 2.747 -2.216 2.859 1.00 83.25 136 SER A CA 1
ATOM 1083 C C . SER A 1 136 ? 2.330 -3.119 4.014 1.00 83.25 136 SER A C 1
ATOM 1085 O O . SER A 1 136 ? 1.758 -2.655 4.995 1.00 83.25 136 SER A O 1
ATOM 1087 N N . GLU A 1 137 ? 2.718 -4.390 3.949 1.00 80.38 137 GLU A N 1
ATOM 1088 C CA . GLU A 1 137 ? 2.655 -5.296 5.107 1.00 80.38 137 GLU A CA 1
ATOM 1089 C C . GLU A 1 137 ? 3.798 -5.020 6.096 1.00 80.38 137 GLU A C 1
ATOM 1091 O O . GLU A 1 137 ? 3.811 -5.542 7.206 1.00 80.38 137 GLU A O 1
ATOM 1096 N N . ASN A 1 138 ? 4.795 -4.223 5.692 1.00 77.69 138 ASN A N 1
ATOM 1097 C CA . ASN A 1 138 ? 5.923 -3.867 6.535 1.00 77.69 138 ASN A CA 1
ATOM 1098 C C . ASN A 1 138 ? 5.664 -2.523 7.240 1.00 77.69 138 ASN A C 1
ATOM 1100 O O . ASN A 1 138 ? 5.683 -1.497 6.555 1.00 77.69 138 ASN A O 1
ATOM 1104 N N . PRO A 1 139 ? 5.553 -2.490 8.584 1.00 72.50 139 PRO A N 1
ATOM 1105 C CA . PRO A 1 139 ? 5.238 -1.271 9.334 1.00 72.50 139 PRO A CA 1
ATOM 1106 C C . PRO A 1 139 ? 6.226 -0.115 9.132 1.00 72.50 139 PRO A C 1
ATOM 1108 O O . PRO A 1 139 ? 5.861 1.045 9.285 1.00 72.50 139 PRO A O 1
ATOM 1111 N N . ALA A 1 140 ? 7.479 -0.398 8.760 1.00 75.00 140 ALA A N 1
ATOM 1112 C CA . ALA A 1 140 ? 8.497 0.633 8.561 1.00 75.00 140 ALA A CA 1
ATOM 1113 C C . ALA A 1 140 ? 8.332 1.420 7.246 1.00 75.00 140 ALA A C 1
ATOM 1115 O O . ALA A 1 140 ? 9.092 2.349 6.982 1.00 75.00 140 ALA A O 1
ATOM 1116 N N . THR A 1 141 ? 7.404 1.020 6.374 1.00 79.75 141 THR A N 1
ATOM 1117 C CA . THR A 1 141 ? 7.193 1.634 5.053 1.00 79.75 141 THR A CA 1
ATOM 1118 C C . THR A 1 141 ? 5.703 1.731 4.773 1.00 79.75 141 THR A C 1
ATOM 1120 O O . THR A 1 141 ? 5.050 0.705 4.868 1.00 79.75 141 THR A O 1
ATOM 1123 N N . PRO A 1 142 ? 5.144 2.890 4.399 1.00 81.69 142 PRO A N 1
ATOM 1124 C CA . PRO A 1 142 ? 3.695 3.023 4.234 1.00 81.69 142 PRO A CA 1
ATOM 1125 C C . PRO A 1 142 ? 3.139 2.231 3.042 1.00 81.69 142 PRO A C 1
ATOM 1127 O O . PRO A 1 142 ? 2.049 1.664 3.127 1.00 81.69 142 PRO A O 1
ATOM 1130 N N . PHE A 1 143 ? 3.893 2.139 1.942 1.00 92.19 143 PHE A N 1
ATOM 1131 C CA . PHE A 1 143 ? 3.395 1.563 0.692 1.00 92.19 143 PHE A CA 1
ATOM 1132 C C . PHE A 1 143 ? 4.375 0.581 0.053 1.00 92.19 143 PHE A C 1
ATOM 1134 O O . PHE A 1 143 ? 5.572 0.558 0.351 1.00 92.19 143 PHE A O 1
ATOM 1141 N N . THR A 1 144 ? 3.851 -0.231 -0.858 1.00 95.69 144 THR A N 1
ATOM 1142 C CA . THR A 1 144 ? 4.622 -1.101 -1.747 1.00 95.69 144 THR A CA 1
ATOM 1143 C C . THR A 1 144 ? 4.117 -0.945 -3.180 1.00 95.69 144 THR A C 1
ATOM 1145 O O . THR A 1 144 ? 2.926 -1.116 -3.437 1.00 95.69 144 THR A O 1
ATOM 1148 N N . LEU A 1 145 ? 5.028 -0.660 -4.110 1.00 97.44 145 LEU A N 1
ATOM 1149 C CA . LEU A 1 145 ? 4.801 -0.695 -5.556 1.00 97.44 145 LEU A CA 1
ATOM 1150 C C . LEU A 1 145 ? 5.072 -2.114 -6.064 1.00 97.44 145 LEU A C 1
ATOM 1152 O O . LEU A 1 145 ? 6.172 -2.631 -5.890 1.00 97.44 145 LEU A O 1
ATOM 1156 N N . SER A 1 146 ? 4.081 -2.747 -6.683 1.00 98.06 146 SER A N 1
ATOM 1157 C CA . SER A 1 146 ? 4.210 -4.075 -7.294 1.00 98.06 146 SER A CA 1
ATOM 1158 C C . SER A 1 146 ? 4.144 -3.941 -8.814 1.00 98.06 146 SER A C 1
ATOM 1160 O O . SER A 1 146 ? 3.240 -3.278 -9.313 1.00 98.06 146 SER A O 1
ATOM 1162 N N . VAL A 1 147 ? 5.099 -4.536 -9.536 1.00 98.25 147 VAL A N 1
ATOM 1163 C CA . VAL A 1 147 ? 5.280 -4.365 -10.990 1.00 98.25 147 VAL A CA 1
ATOM 1164 C C . VAL A 1 147 ? 5.465 -5.722 -11.664 1.00 98.25 147 VAL A C 1
ATOM 1166 O O . VAL A 1 147 ? 6.301 -6.517 -11.224 1.00 98.25 147 VAL A O 1
ATOM 1169 N N . ARG A 1 148 ? 4.729 -5.980 -12.749 1.00 98.00 148 ARG A N 1
ATOM 1170 C CA . ARG A 1 148 ? 4.908 -7.178 -13.578 1.00 98.00 148 ARG A CA 1
ATOM 1171 C C . ARG A 1 148 ? 6.152 -7.067 -14.453 1.00 98.00 148 ARG A C 1
ATOM 1173 O O . ARG A 1 148 ? 6.307 -6.113 -15.211 1.00 98.00 148 ARG A O 1
ATOM 1180 N N . PHE A 1 149 ? 7.001 -8.086 -14.405 1.00 96.25 149 PHE A N 1
ATOM 1181 C CA . PHE A 1 149 ? 8.194 -8.218 -15.232 1.00 96.25 149 PHE A CA 1
ATOM 1182 C C . PHE A 1 149 ? 8.304 -9.645 -15.782 1.00 96.25 149 PHE A C 1
ATOM 1184 O O . PHE A 1 149 ? 8.834 -10.547 -15.132 1.00 96.25 149 PHE A O 1
ATOM 1191 N N . GLY A 1 150 ? 7.768 -9.852 -16.986 1.00 93.19 150 GLY A N 1
ATOM 1192 C CA . GLY A 1 150 ? 7.612 -11.182 -17.580 1.00 93.19 150 GLY A CA 1
ATOM 1193 C C . GLY A 1 150 ? 6.690 -12.066 -16.736 1.00 93.19 150 GLY A C 1
ATOM 1194 O O . GLY A 1 150 ? 5.567 -11.670 -16.428 1.00 93.19 150 GLY A O 1
ATOM 1195 N N . GLU A 1 151 ? 7.211 -13.225 -16.334 1.00 93.56 151 GLU A N 1
ATOM 1196 C CA . GLU A 1 151 ? 6.553 -14.219 -15.467 1.00 93.56 151 GLU A CA 1
ATOM 1197 C C . GLU A 1 151 ? 6.827 -13.986 -13.967 1.00 93.56 151 GLU A C 1
ATOM 1199 O O . GLU A 1 151 ? 6.597 -14.862 -13.135 1.00 93.56 151 GLU A O 1
ATOM 1204 N N . ALA A 1 152 ? 7.371 -12.823 -13.594 1.00 95.38 152 ALA A N 1
ATOM 1205 C CA . ALA A 1 152 ? 7.670 -12.473 -12.208 1.00 95.38 152 ALA A CA 1
ATOM 1206 C C . ALA A 1 152 ? 7.020 -11.144 -11.803 1.00 95.38 152 ALA A C 1
ATOM 1208 O O . ALA A 1 152 ? 6.848 -10.244 -12.624 1.00 95.38 152 ALA A O 1
ATOM 1209 N N . ILE A 1 153 ? 6.713 -10.997 -10.509 1.00 97.88 153 ILE A N 1
ATOM 1210 C CA . ILE A 1 153 ? 6.266 -9.732 -9.911 1.00 97.88 153 ILE A CA 1
ATOM 1211 C C . ILE A 1 153 ? 7.365 -9.190 -8.999 1.00 97.88 153 ILE A C 1
ATOM 1213 O O . ILE A 1 153 ? 7.801 -9.854 -8.055 1.00 97.88 153 ILE A O 1
ATOM 1217 N N . ASN A 1 154 ? 7.810 -7.967 -9.275 1.00 97.38 154 ASN A N 1
ATOM 1218 C CA . ASN A 1 154 ? 8.764 -7.245 -8.442 1.00 97.38 154 ASN A CA 1
ATOM 1219 C C . ASN A 1 154 ? 8.023 -6.347 -7.454 1.00 97.38 154 ASN A C 1
ATOM 1221 O O . ASN A 1 154 ? 7.113 -5.618 -7.840 1.00 97.38 154 ASN A O 1
ATOM 1225 N N . HIS A 1 155 ? 8.441 -6.364 -6.187 1.00 97.00 155 HIS A N 1
ATOM 1226 C CA . HIS A 1 155 ? 7.851 -5.535 -5.137 1.00 97.00 155 HIS A CA 1
ATOM 1227 C C . HIS A 1 155 ? 8.888 -4.559 -4.585 1.00 97.00 155 HIS A C 1
ATOM 1229 O O . HIS A 1 155 ? 9.897 -4.962 -4.005 1.00 97.00 155 HIS A O 1
ATOM 1235 N N . TYR A 1 156 ? 8.605 -3.272 -4.727 1.00 96.12 156 TYR A N 1
ATOM 1236 C CA . TYR A 1 156 ? 9.436 -2.173 -4.271 1.00 96.12 156 TYR A CA 1
ATOM 1237 C C . TYR A 1 156 ? 8.785 -1.503 -3.071 1.00 96.12 156 TYR A C 1
ATOM 1239 O O . TYR A 1 156 ? 7.658 -1.015 -3.145 1.00 96.12 156 TYR A O 1
ATOM 1247 N N . ARG A 1 157 ? 9.500 -1.455 -1.950 1.00 94.50 157 ARG A N 1
ATOM 1248 C CA . ARG A 1 157 ? 9.021 -0.741 -0.765 1.00 94.50 157 ARG A CA 1
ATOM 1249 C C . ARG A 1 157 ? 9.141 0.760 -0.998 1.00 94.50 157 ARG A C 1
ATOM 1251 O O . ARG A 1 157 ? 10.202 1.234 -1.404 1.00 94.50 157 ARG A O 1
ATOM 1258 N N . ILE A 1 158 ? 8.083 1.496 -0.683 1.00 93.50 158 ILE A N 1
ATOM 1259 C CA . ILE A 1 158 ? 8.071 2.955 -0.723 1.00 93.50 158 ILE A CA 1
ATOM 1260 C C . ILE A 1 158 ? 8.226 3.452 0.711 1.00 93.50 158 ILE A C 1
ATOM 1262 O O . ILE A 1 158 ? 7.378 3.193 1.567 1.00 93.50 158 ILE A O 1
ATOM 1266 N N . GLY A 1 159 ? 9.341 4.122 0.979 1.00 87.75 159 GLY A N 1
ATOM 1267 C CA . GLY A 1 159 ? 9.597 4.801 2.243 1.00 87.75 159 GLY A CA 1
ATOM 1268 C C . GLY A 1 159 ? 9.038 6.219 2.244 1.00 87.75 159 GLY A C 1
ATOM 1269 O O . GLY A 1 159 ? 8.731 6.779 1.192 1.00 87.75 159 GLY A O 1
ATOM 1270 N N . PHE A 1 160 ? 8.941 6.799 3.437 1.00 86.25 160 PHE A N 1
ATOM 1271 C CA . PHE A 1 160 ? 8.553 8.190 3.642 1.00 86.25 160 PHE A CA 1
ATOM 1272 C C . PHE A 1 160 ? 9.605 8.890 4.506 1.00 86.25 160 PHE A C 1
ATOM 1274 O O . PHE A 1 160 ? 10.032 8.346 5.526 1.00 86.25 160 PHE A O 1
ATOM 1281 N N . LEU A 1 161 ? 10.067 10.059 4.070 1.00 82.38 161 LEU A N 1
ATOM 1282 C CA . LEU A 1 161 ? 10.956 10.935 4.825 1.00 82.38 161 LEU A CA 1
ATOM 1283 C C . LEU A 1 161 ? 10.097 11.941 5.578 1.00 82.38 161 LEU A C 1
ATOM 1285 O O . LEU A 1 161 ? 9.406 12.746 4.961 1.00 82.38 161 LEU A O 1
ATOM 1289 N N . GLN A 1 162 ? 10.147 11.882 6.906 1.00 76.12 162 GLN A N 1
ATOM 1290 C CA . GLN A 1 162 ? 9.296 12.709 7.755 1.00 76.12 162 GLN A CA 1
ATOM 1291 C C . GLN A 1 162 ? 9.689 14.190 7.719 1.00 76.12 162 GLN A C 1
ATOM 1293 O O . GLN A 1 162 ? 8.802 15.036 7.718 1.00 76.12 162 GLN A O 1
ATOM 1298 N N . ASP A 1 163 ? 10.988 14.489 7.638 1.00 77.25 163 ASP A N 1
ATOM 1299 C CA . ASP A 1 163 ? 11.503 15.865 7.666 1.00 77.25 163 ASP A CA 1
ATOM 1300 C C . ASP A 1 163 ? 11.049 16.678 6.443 1.00 77.25 163 ASP A C 1
ATOM 1302 O O . ASP A 1 163 ? 10.598 17.813 6.579 1.00 77.25 163 ASP A O 1
ATOM 1306 N N . ASP A 1 164 ? 11.099 16.060 5.260 1.00 75.06 164 ASP A N 1
ATOM 1307 C CA . ASP A 1 164 ? 10.744 16.701 3.987 1.00 75.06 164 ASP A CA 1
ATOM 1308 C C . ASP A 1 164 ? 9.316 16.374 3.524 1.00 75.06 164 ASP A C 1
ATOM 1310 O O . ASP A 1 164 ? 8.865 16.882 2.497 1.00 75.06 164 ASP A O 1
ATOM 1314 N N . ALA A 1 165 ? 8.614 15.497 4.248 1.00 79.88 165 ALA A N 1
ATOM 1315 C CA . ALA A 1 165 ? 7.321 14.931 3.870 1.00 79.88 165 ALA A CA 1
ATOM 1316 C C . ALA A 1 165 ? 7.291 14.374 2.428 1.00 79.88 165 ALA A C 1
ATOM 1318 O O . ALA A 1 165 ? 6.388 14.674 1.646 1.00 79.88 165 ALA A O 1
ATOM 1319 N N . THR A 1 166 ? 8.291 13.563 2.062 1.00 85.06 166 THR A N 1
ATOM 1320 C CA . THR A 1 166 ? 8.438 13.000 0.705 1.00 85.06 166 THR A CA 1
ATOM 1321 C C . THR A 1 166 ? 8.532 11.475 0.679 1.00 85.06 166 THR A C 1
ATOM 1323 O O . THR A 1 166 ? 8.989 10.836 1.623 1.00 85.06 166 THR A O 1
ATOM 1326 N N . TYR A 1 167 ? 8.128 10.878 -0.439 1.00 89.38 167 TYR A N 1
ATOM 1327 C CA . TYR A 1 167 ? 8.195 9.450 -0.737 1.00 89.38 167 TYR A CA 1
ATOM 1328 C C . TYR A 1 167 ? 9.437 9.093 -1.553 1.00 89.38 167 TYR A C 1
ATOM 1330 O O . TYR A 1 167 ? 9.888 9.889 -2.370 1.00 89.38 167 TYR A O 1
ATOM 1338 N N . PHE A 1 168 ? 9.961 7.880 -1.384 1.00 92.81 168 PHE A N 1
ATOM 1339 C CA . PHE A 1 168 ? 11.084 7.355 -2.174 1.00 92.81 168 PHE A CA 1
ATOM 1340 C C . PHE A 1 168 ? 11.037 5.826 -2.274 1.00 92.81 168 PHE A C 1
ATOM 1342 O O . PHE A 1 168 ? 10.436 5.163 -1.427 1.00 92.81 168 PHE A O 1
ATOM 1349 N N . VAL A 1 169 ? 11.704 5.247 -3.276 1.00 94.50 169 VAL A N 1
ATOM 1350 C CA . VAL A 1 169 ? 11.745 3.790 -3.487 1.00 94.50 169 VAL A CA 1
ATOM 1351 C C . VAL A 1 169 ? 13.012 3.173 -2.890 1.00 94.50 169 VAL A C 1
ATOM 1353 O O . VAL A 1 169 ? 14.129 3.493 -3.276 1.00 94.50 169 VAL A O 1
ATOM 1356 N N . ILE A 1 170 ? 12.859 2.220 -1.973 1.00 89.88 170 ILE A N 1
ATOM 1357 C CA . ILE A 1 170 ? 13.983 1.508 -1.347 1.00 89.88 170 ILE A CA 1
ATOM 1358 C C . ILE A 1 170 ? 14.620 0.534 -2.359 1.00 89.88 170 ILE A C 1
ATOM 1360 O O . ILE A 1 170 ? 13.886 -0.196 -3.028 1.00 89.88 170 ILE A O 1
ATOM 1364 N N . PRO A 1 171 ? 15.967 0.464 -2.452 1.00 87.19 171 PRO A N 1
ATOM 1365 C CA . PRO A 1 171 ? 16.952 1.017 -1.509 1.00 87.19 171 PRO A CA 1
ATOM 1366 C C . PRO A 1 171 ? 17.471 2.431 -1.819 1.00 87.19 171 PRO A C 1
ATOM 1368 O O . PRO A 1 171 ? 18.302 2.933 -1.065 1.00 87.19 171 PRO A O 1
ATOM 1371 N N . SER A 1 172 ? 17.019 3.084 -2.891 1.00 85.81 172 SER A N 1
ATOM 1372 C CA . SER A 1 172 ? 17.600 4.350 -3.350 1.00 85.81 172 SER A CA 1
ATOM 1373 C C . SER A 1 172 ? 16.803 5.574 -2.893 1.00 85.81 172 SER A C 1
ATOM 1375 O O . SER A 1 172 ? 15.665 5.790 -3.291 1.00 85.81 172 SER A O 1
ATOM 1377 N N . LYS A 1 173 ? 17.443 6.448 -2.113 1.00 86.25 173 LYS A N 1
ATOM 1378 C CA . LYS A 1 173 ? 16.900 7.771 -1.752 1.00 86.25 173 LYS A CA 1
ATOM 1379 C C . LYS A 1 173 ? 17.272 8.874 -2.753 1.00 86.25 173 LYS A C 1
ATOM 1381 O O . LYS A 1 173 ? 17.107 10.045 -2.440 1.00 86.25 173 LYS A O 1
ATOM 1386 N N . LEU A 1 174 ? 17.812 8.519 -3.925 1.00 91.25 174 LEU A N 1
ATOM 1387 C CA . LEU A 1 174 ? 18.292 9.497 -4.910 1.00 91.25 174 LEU A CA 1
ATOM 1388 C C . LEU A 1 174 ? 17.166 10.396 -5.441 1.00 91.25 174 LEU A C 1
ATOM 1390 O O . LEU A 1 174 ? 17.393 11.573 -5.699 1.00 91.25 174 LEU A O 1
ATOM 1394 N N . HIS A 1 175 ? 15.965 9.835 -5.582 1.00 93.19 175 HIS A N 1
ATOM 1395 C CA . HIS A 1 175 ? 14.779 10.553 -6.032 1.00 93.19 175 HIS A CA 1
ATOM 1396 C C . HIS A 1 175 ? 13.709 10.508 -4.944 1.00 93.19 175 HIS A C 1
ATOM 1398 O O . HIS A 1 175 ? 13.377 9.433 -4.435 1.00 93.19 175 HIS A O 1
ATOM 1404 N N . THR A 1 176 ? 13.188 11.682 -4.597 1.00 93.88 176 THR A N 1
ATOM 1405 C CA . THR A 1 176 ? 12.127 11.865 -3.608 1.00 93.88 176 THR A CA 1
ATOM 1406 C C . THR A 1 176 ? 10.956 12.625 -4.231 1.00 93.88 176 THR A C 1
ATOM 1408 O O . THR A 1 176 ? 11.141 13.455 -5.121 1.00 93.88 176 THR A O 1
ATOM 1411 N N . PHE A 1 177 ? 9.737 12.327 -3.784 1.00 90.56 177 PHE A N 1
ATOM 1412 C CA . PHE A 1 177 ? 8.500 12.802 -4.410 1.00 90.56 177 PHE A CA 1
ATOM 1413 C C . PHE A 1 177 ? 7.525 13.328 -3.364 1.00 90.56 177 PHE A C 1
ATOM 1415 O O . PHE A 1 177 ? 7.385 12.738 -2.298 1.00 90.56 177 PHE A O 1
ATOM 1422 N N . LYS A 1 178 ? 6.809 14.416 -3.654 1.00 86.44 178 LYS A N 1
ATOM 1423 C CA . LYS A 1 178 ? 5.835 14.988 -2.705 1.00 86.44 178 LYS A CA 1
ATOM 1424 C C . LYS A 1 178 ? 4.581 14.128 -2.543 1.00 86.44 178 LYS A C 1
ATOM 1426 O O . LYS A 1 178 ? 3.915 14.191 -1.517 1.00 86.44 178 LYS A O 1
ATOM 1431 N N . ASN A 1 179 ? 4.246 13.344 -3.559 1.00 85.38 179 ASN A N 1
ATOM 1432 C CA . ASN A 1 179 ? 3.074 12.479 -3.601 1.00 85.38 179 ASN A CA 1
ATOM 1433 C C . ASN A 1 179 ? 3.379 11.230 -4.452 1.00 85.38 179 ASN A C 1
ATOM 1435 O O . ASN A 1 179 ? 4.433 11.131 -5.087 1.00 85.38 179 ASN A O 1
ATOM 1439 N N . LEU A 1 180 ? 2.468 10.256 -4.431 1.00 89.50 180 LEU A N 1
ATOM 1440 C CA . LEU A 1 180 ? 2.627 9.006 -5.174 1.00 89.50 180 LEU A CA 1
ATOM 1441 C C . LEU A 1 180 ? 2.432 9.195 -6.687 1.00 89.50 180 LEU A C 1
ATOM 1443 O O . LEU A 1 180 ? 3.062 8.477 -7.457 1.00 89.50 180 LEU A O 1
ATOM 1447 N N . GLN A 1 181 ? 1.628 10.171 -7.119 1.00 91.88 181 GLN A N 1
ATOM 1448 C CA . GLN A 1 181 ? 1.432 10.500 -8.534 1.00 91.88 181 GLN A CA 1
ATOM 1449 C C . GLN A 1 181 ? 2.750 10.909 -9.203 1.00 91.88 181 GLN A C 1
ATOM 1451 O O . GLN A 1 181 ? 3.083 10.409 -10.275 1.00 91.88 181 GLN A O 1
ATOM 1456 N N . ASP A 1 182 ? 3.530 11.771 -8.551 1.00 90.56 182 ASP A N 1
ATOM 1457 C CA . ASP A 1 182 ? 4.838 12.225 -9.027 1.00 90.56 182 ASP A CA 1
ATOM 1458 C C . ASP A 1 182 ? 5.838 11.062 -9.089 1.00 90.56 182 ASP A C 1
ATOM 1460 O O . ASP A 1 182 ? 6.601 10.954 -10.050 1.00 90.56 182 ASP A O 1
ATOM 1464 N N . LEU A 1 183 ? 5.790 10.152 -8.107 1.00 95.12 183 LEU A N 1
ATOM 1465 C CA . LEU A 1 183 ? 6.586 8.922 -8.099 1.00 95.12 183 LEU A CA 1
ATOM 1466 C C . LEU A 1 183 ? 6.232 8.034 -9.299 1.00 95.12 183 LEU A C 1
ATOM 1468 O O . LEU A 1 183 ? 7.121 7.614 -10.040 1.00 95.12 183 LEU A O 1
ATOM 1472 N N . VAL A 1 184 ? 4.941 7.766 -9.514 1.00 95.44 184 VAL A N 1
ATOM 1473 C CA . VAL A 1 184 ? 4.452 6.953 -10.638 1.00 95.44 184 VAL A CA 1
ATOM 1474 C C . VAL A 1 184 ? 4.848 7.590 -11.965 1.00 95.44 184 VAL A C 1
ATOM 1476 O O . VAL A 1 184 ? 5.408 6.916 -12.830 1.00 95.44 184 VAL A O 1
ATOM 1479 N N . LYS A 1 185 ? 4.635 8.901 -12.113 1.00 94.19 185 LYS A N 1
ATOM 1480 C CA . LYS A 1 185 ? 5.012 9.656 -13.309 1.00 94.19 185 LYS A CA 1
ATOM 1481 C C . LYS A 1 185 ? 6.510 9.544 -13.586 1.00 94.19 185 LYS A C 1
ATOM 1483 O O . LYS A 1 185 ? 6.894 9.249 -14.713 1.00 94.19 185 LYS A O 1
ATOM 1488 N N . PHE A 1 186 ? 7.357 9.713 -12.574 1.00 96.19 186 PHE A N 1
ATOM 1489 C CA . PHE A 1 186 ? 8.802 9.583 -12.740 1.00 96.19 186 PHE A CA 1
ATOM 1490 C C . PHE A 1 186 ? 9.205 8.187 -13.224 1.00 96.19 186 PHE A C 1
ATOM 1492 O O . PHE A 1 186 ? 9.921 8.074 -14.215 1.00 96.19 186 PHE A O 1
ATOM 1499 N N . TYR A 1 187 ? 8.707 7.115 -12.600 1.00 96.00 187 TYR A N 1
ATOM 1500 C CA . TYR A 1 187 ? 9.028 5.738 -13.011 1.00 96.00 187 TYR A CA 1
ATOM 1501 C C . TYR A 1 187 ? 8.318 5.274 -14.295 1.00 96.00 187 TYR A C 1
ATOM 1503 O O . TYR A 1 187 ? 8.626 4.201 -14.814 1.00 96.00 187 TYR A O 1
ATOM 1511 N N . THR A 1 188 ? 7.406 6.085 -14.832 1.00 95.38 188 THR A N 1
ATOM 1512 C CA . THR A 1 188 ? 6.824 5.898 -16.170 1.00 95.38 188 THR A CA 1
ATOM 1513 C C . THR A 1 188 ? 7.768 6.404 -17.267 1.00 95.38 188 THR A C 1
ATOM 1515 O O . THR A 1 188 ? 7.877 5.772 -18.314 1.00 95.38 188 THR A O 1
ATOM 1518 N N . TYR A 1 189 ? 8.467 7.527 -17.043 1.00 93.25 189 TYR A N 1
ATOM 1519 C CA . TYR A 1 189 ? 9.206 8.229 -18.107 1.00 93.25 189 TYR A CA 1
ATOM 1520 C C . TYR A 1 189 ? 10.731 8.266 -17.938 1.00 93.25 189 TYR A C 1
ATOM 1522 O O . TYR A 1 189 ? 11.447 8.257 -18.936 1.00 93.25 189 TYR A O 1
ATOM 1530 N N . GLU A 1 190 ? 11.237 8.339 -16.707 1.00 87.94 190 GLU A N 1
ATOM 1531 C CA . GLU A 1 190 ? 12.644 8.671 -16.424 1.00 87.94 190 GLU A CA 1
ATOM 1532 C C . GLU A 1 190 ? 13.333 7.647 -15.515 1.00 87.94 190 GLU A C 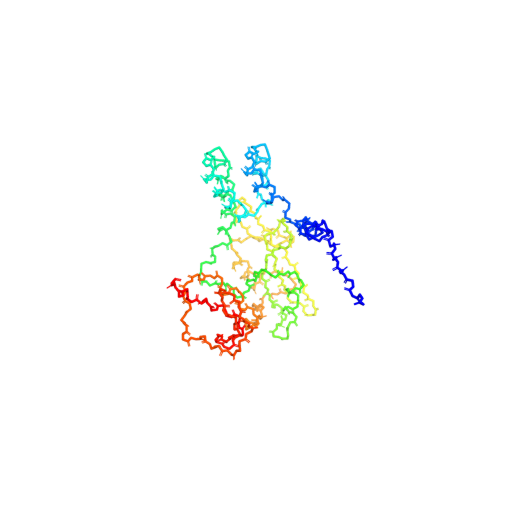1
ATOM 1534 O O . GLU A 1 190 ? 14.510 7.331 -15.694 1.00 87.94 190 GLU A O 1
ATOM 1539 N N . GLY A 1 191 ? 12.612 7.141 -14.515 1.00 85.31 191 GLY A N 1
ATOM 1540 C CA . GLY A 1 191 ? 13.157 6.267 -13.489 1.00 85.31 191 GLY A CA 1
ATOM 1541 C C . GLY A 1 191 ? 13.483 4.863 -13.991 1.00 85.31 191 GLY A C 1
ATOM 1542 O O . GLY A 1 191 ? 12.857 4.335 -14.906 1.00 85.31 191 GLY A O 1
ATOM 1543 N N . SER A 1 192 ? 14.440 4.221 -13.323 1.00 88.44 192 SER A N 1
ATOM 1544 C CA . SER A 1 192 ? 14.818 2.833 -13.591 1.00 88.44 192 SER A CA 1
ATOM 1545 C C . SER A 1 192 ? 14.382 1.920 -12.441 1.00 88.44 192 SER A C 1
ATOM 1547 O O . SER A 1 192 ? 14.788 2.113 -11.293 1.00 88.44 192 SER A O 1
ATOM 1549 N N . LEU A 1 193 ? 13.534 0.939 -12.762 1.00 91.88 193 LEU A N 1
ATOM 1550 C CA . LEU A 1 193 ? 13.166 -0.211 -11.923 1.00 91.88 193 LEU A CA 1
ATOM 1551 C C . LEU A 1 193 ? 13.583 -1.499 -12.664 1.00 91.88 193 LEU A C 1
ATOM 1553 O O . LEU A 1 193 ? 14.593 -1.517 -13.359 1.00 91.88 193 LEU A O 1
ATOM 1557 N N . CYS A 1 194 ? 12.821 -2.590 -12.544 1.00 92.94 194 CYS A N 1
ATOM 1558 C CA . CYS A 1 194 ? 12.962 -3.757 -13.426 1.00 92.94 194 CYS A CA 1
ATOM 1559 C C . CYS A 1 194 ? 12.521 -3.451 -14.866 1.00 92.94 194 CYS A C 1
ATOM 1561 O O . CYS A 1 194 ? 13.074 -4.000 -15.813 1.00 92.94 194 CYS A O 1
ATOM 1563 N N . CYS A 1 195 ? 11.525 -2.579 -15.022 1.00 94.62 195 CYS A N 1
ATOM 1564 C CA . CYS A 1 195 ? 11.013 -2.063 -16.285 1.00 94.62 195 CYS A CA 1
ATOM 1565 C C . CYS A 1 195 ? 10.269 -0.736 -16.029 1.00 94.62 195 CYS A C 1
ATOM 1567 O O . CYS A 1 195 ? 9.931 -0.458 -14.872 1.00 94.62 195 CYS A O 1
ATOM 1569 N N . PRO A 1 196 ? 10.031 0.090 -17.065 1.00 96.31 196 PRO A N 1
ATOM 1570 C CA . PRO A 1 196 ? 9.180 1.270 -16.944 1.00 96.31 196 PRO A CA 1
ATOM 1571 C C . PRO A 1 196 ? 7.754 0.893 -16.534 1.00 96.31 196 PRO A C 1
ATOM 1573 O O . PRO A 1 196 ? 7.242 -0.151 -16.946 1.00 96.31 196 PRO A O 1
ATOM 1576 N N . LEU A 1 197 ? 7.104 1.756 -15.754 1.00 97.50 197 LEU A N 1
ATOM 1577 C CA . LEU A 1 197 ? 5.677 1.614 -15.467 1.00 97.50 197 LEU A CA 1
ATOM 1578 C C . LEU A 1 197 ? 4.874 1.920 -16.735 1.00 97.50 197 LEU A C 1
ATOM 1580 O O . LEU A 1 197 ? 5.144 2.915 -17.403 1.00 97.50 197 LEU A O 1
ATOM 1584 N N . THR A 1 198 ? 3.903 1.071 -17.078 1.00 95.62 198 THR A N 1
ATOM 1585 C CA . THR A 1 198 ? 3.136 1.208 -18.330 1.00 95.62 198 THR A CA 1
ATOM 1586 C C . THR A 1 198 ? 1.670 1.532 -18.080 1.00 95.62 198 THR A C 1
ATOM 1588 O O . THR A 1 198 ? 1.188 2.574 -18.519 1.00 95.62 198 THR A O 1
ATOM 1591 N N . LYS A 1 199 ? 0.951 0.665 -17.361 1.00 94.50 199 LYS A N 1
ATOM 1592 C CA . LYS A 1 199 ? -0.474 0.842 -17.048 1.00 94.50 199 LYS A CA 1
ATOM 1593 C C . LYS A 1 199 ? -0.811 0.383 -15.633 1.00 94.50 199 LYS A C 1
ATOM 1595 O O . LYS A 1 199 ? -0.139 -0.480 -15.070 1.00 94.50 199 LYS A O 1
ATOM 1600 N N . ALA A 1 200 ? -1.872 0.957 -15.073 1.00 94.75 200 ALA A N 1
ATOM 1601 C CA . ALA A 1 200 ? -2.456 0.461 -13.833 1.00 94.75 200 ALA A CA 1
ATOM 1602 C C . ALA A 1 200 ? -2.891 -1.005 -13.994 1.00 94.75 200 ALA A C 1
ATOM 1604 O O . ALA A 1 200 ? -3.336 -1.406 -15.071 1.00 94.75 200 ALA A O 1
ATOM 1605 N N . CYS A 1 201 ? -2.767 -1.787 -12.923 1.00 94.56 201 CYS A N 1
ATOM 1606 C CA . CYS A 1 201 ? -3.242 -3.160 -12.868 1.00 94.56 201 CYS A CA 1
ATOM 1607 C C . CYS A 1 201 ? -4.736 -3.203 -13.183 1.00 94.56 201 CYS A C 1
ATOM 1609 O O . CYS A 1 201 ? -5.533 -2.519 -12.540 1.00 94.56 201 CYS A O 1
ATOM 1611 N N . TYR A 1 202 ? -5.118 -4.044 -14.136 1.00 89.50 202 TYR A N 1
ATOM 1612 C CA . TYR A 1 202 ? -6.514 -4.368 -14.362 1.00 89.50 202 TYR A CA 1
ATOM 1613 C C . TYR A 1 202 ? -7.081 -5.110 -13.143 1.00 89.50 202 TYR A C 1
ATOM 1615 O O . TYR A 1 202 ? -6.446 -6.028 -12.617 1.00 89.50 202 TYR A O 1
ATOM 1623 N N . ARG A 1 203 ? -8.273 -4.705 -12.693 1.00 79.12 203 ARG A N 1
ATOM 1624 C CA . ARG A 1 203 ? -9.086 -5.425 -11.709 1.00 79.12 203 ARG A CA 1
ATOM 1625 C C . ARG A 1 203 ? -10.539 -5.382 -12.159 1.00 79.12 203 ARG A C 1
ATOM 1627 O O . ARG A 1 203 ? -11.086 -4.302 -12.368 1.00 79.12 203 ARG A O 1
ATOM 1634 N N . ASP A 1 204 ? -11.171 -6.546 -12.277 1.00 67.75 204 ASP A N 1
ATOM 1635 C CA . ASP A 1 204 ? -12.611 -6.619 -12.524 1.00 67.75 204 ASP A CA 1
ATOM 1636 C C . ASP A 1 204 ? -13.380 -6.242 -11.247 1.00 67.75 204 ASP A C 1
ATOM 1638 O O . ASP A 1 204 ? -13.623 -7.061 -10.356 1.00 67.75 204 ASP A O 1
ATOM 1642 N N . ASP A 1 205 ? -13.763 -4.969 -11.147 1.00 54.19 205 ASP A N 1
ATOM 1643 C CA . ASP A 1 205 ? -14.500 -4.418 -10.006 1.00 54.19 205 ASP A CA 1
ATOM 1644 C C . ASP A 1 205 ? -15.905 -5.027 -9.823 1.00 54.19 205 ASP A C 1
ATOM 1646 O O . ASP A 1 205 ? -16.533 -4.826 -8.780 1.00 54.19 205 ASP A O 1
ATOM 1650 N N . ARG A 1 206 ? -16.398 -5.842 -10.770 1.00 49.25 206 ARG A N 1
ATOM 1651 C CA . ARG A 1 206 ? -17.677 -6.563 -10.627 1.00 49.25 206 ARG A CA 1
ATOM 1652 C C . ARG A 1 206 ? -17.658 -7.607 -9.511 1.00 49.25 206 ARG A C 1
ATOM 1654 O O . ARG A 1 206 ? -18.722 -8.014 -9.051 1.00 49.25 206 ARG A O 1
ATOM 1661 N N . GLN A 1 207 ? -16.476 -8.034 -9.066 1.00 41.75 207 GLN A N 1
ATOM 1662 C CA . GLN A 1 207 ? -16.325 -9.078 -8.049 1.00 41.75 207 GLN A CA 1
ATOM 1663 C C . GLN A 1 207 ? -16.050 -8.537 -6.635 1.00 41.75 207 GLN A C 1
ATOM 1665 O O . GLN A 1 207 ? -16.083 -9.315 -5.684 1.00 41.75 207 GLN A O 1
ATOM 1670 N N . ASN A 1 208 ? -15.835 -7.223 -6.456 1.00 42.53 208 ASN A N 1
ATOM 1671 C CA . ASN A 1 208 ? -15.436 -6.650 -5.160 1.00 42.53 208 ASN A CA 1
ATOM 1672 C C . ASN A 1 208 ? -16.245 -5.395 -4.763 1.00 42.53 208 ASN A C 1
ATOM 1674 O O . ASN A 1 208 ? -15.711 -4.347 -4.395 1.00 42.53 208 ASN A O 1
ATOM 1678 N N . THR A 1 209 ? -17.575 -5.505 -4.813 1.00 38.66 209 THR A N 1
ATOM 1679 C CA . THR A 1 209 ? -18.536 -4.428 -4.490 1.00 38.66 209 THR A CA 1
ATOM 1680 C C . THR A 1 209 ? -18.708 -4.164 -2.987 1.00 38.66 209 THR A C 1
ATOM 1682 O O . THR A 1 209 ? -19.597 -3.416 -2.581 1.00 38.66 209 THR A O 1
ATOM 1685 N N . THR A 1 210 ? -17.882 -4.754 -2.120 1.00 40.12 210 THR A N 1
ATOM 1686 C CA . THR A 1 210 ? -17.930 -4.506 -0.668 1.00 40.12 210 THR A CA 1
ATOM 1687 C C . THR A 1 210 ? -17.408 -3.117 -0.291 1.00 40.12 210 THR A C 1
ATOM 1689 O O . THR A 1 210 ? -17.833 -2.570 0.725 1.00 40.12 210 THR A O 1
ATOM 1692 N N . SER A 1 211 ? -16.554 -2.500 -1.115 1.00 40.84 211 SER A N 1
ATOM 1693 C CA . SER A 1 211 ? -15.959 -1.186 -0.818 1.00 40.84 211 SER A CA 1
ATOM 1694 C C . SER A 1 211 ? -16.870 0.010 -1.139 1.00 40.84 211 SER A C 1
ATOM 1696 O O . SER A 1 211 ? -16.833 1.015 -0.427 1.00 40.84 211 SER A O 1
ATOM 1698 N N . THR A 1 212 ? -17.745 -0.094 -2.144 1.00 37.12 212 THR A N 1
ATOM 1699 C CA . THR A 1 212 ? -18.644 1.007 -2.544 1.00 37.12 212 THR A CA 1
ATOM 1700 C C . THR A 1 212 ? -19.882 1.116 -1.647 1.00 37.12 212 THR A C 1
ATOM 1702 O O . THR A 1 212 ? -20.470 2.186 -1.531 1.00 37.12 212 THR A O 1
ATOM 1705 N N . LEU A 1 213 ? -20.257 0.041 -0.944 1.00 41.72 213 LEU A N 1
ATOM 1706 C CA . LEU A 1 213 ? -21.419 0.025 -0.042 1.00 41.72 213 LEU A CA 1
ATOM 1707 C C . LEU A 1 213 ? -21.142 0.633 1.345 1.00 41.72 213 LEU A C 1
ATOM 1709 O O . LEU A 1 213 ? -22.080 0.872 2.100 1.00 41.72 213 LEU A O 1
ATOM 1713 N N . HIS A 1 214 ? -19.877 0.902 1.687 1.00 39.28 214 HIS A N 1
ATOM 1714 C CA . HIS A 1 214 ? -19.494 1.414 3.007 1.00 39.28 214 HIS A CA 1
ATOM 1715 C C . HIS A 1 214 ? -19.376 2.943 3.100 1.00 39.28 214 HIS A C 1
ATOM 1717 O O . HIS A 1 214 ? -19.213 3.455 4.207 1.00 39.28 214 HIS A O 1
ATOM 1723 N N . LYS A 1 215 ? -19.455 3.685 1.984 1.00 40.72 215 LYS A N 1
ATOM 1724 C CA . LYS A 1 215 ? -19.208 5.141 1.991 1.00 40.72 215 LYS A CA 1
ATOM 1725 C C . LYS A 1 215 ? -20.444 6.032 2.063 1.00 40.72 215 LYS A C 1
ATOM 1727 O O . LYS A 1 215 ? -20.296 7.188 2.439 1.00 40.72 215 LYS A O 1
ATOM 1732 N N . GLU A 1 216 ? -21.646 5.514 1.837 1.00 34.34 216 GLU A N 1
ATOM 1733 C CA . GLU A 1 216 ? -22.867 6.293 2.057 1.00 34.34 216 GLU A CA 1
ATOM 1734 C C . GLU A 1 216 ? -23.848 5.519 2.926 1.00 34.34 216 GLU A C 1
ATOM 1736 O O . GLU A 1 216 ? -24.646 4.695 2.478 1.00 34.34 216 GLU A O 1
ATOM 1741 N N . GLY A 1 217 ? -23.799 5.812 4.223 1.00 38.00 217 GLY A N 1
ATOM 1742 C CA . GLY A 1 217 ? -24.959 5.580 5.056 1.00 38.00 217 GLY A CA 1
ATOM 1743 C C . GLY A 1 217 ? -26.153 6.346 4.481 1.00 38.00 217 GLY A C 1
ATOM 1744 O O . GLY A 1 217 ? -26.126 7.568 4.388 1.00 38.00 217 GLY A O 1
ATOM 1745 N N . LEU A 1 218 ? -27.234 5.606 4.225 1.00 43.59 218 LEU A N 1
ATOM 1746 C CA . LEU A 1 218 ? -28.620 6.082 4.274 1.00 43.59 218 LEU A CA 1
ATOM 1747 C C . LEU A 1 218 ? -29.234 6.725 3.006 1.00 43.59 218 LEU A C 1
ATOM 1749 O O . LEU A 1 218 ? -29.658 7.876 3.025 1.00 43.59 218 LEU A O 1
ATOM 1753 N N . LYS A 1 219 ? -29.439 5.910 1.962 1.00 38.28 219 LYS A N 1
ATOM 1754 C CA . LYS A 1 219 ? -30.732 5.653 1.267 1.00 38.28 219 LYS A CA 1
ATOM 1755 C C . LYS A 1 219 ? -30.442 5.064 -0.116 1.00 38.28 219 LYS A C 1
ATOM 1757 O O . LYS A 1 219 ? -30.310 5.791 -1.093 1.00 38.28 219 LYS A O 1
ATOM 1762 N N . MET A 1 220 ? -30.399 3.736 -0.213 1.00 49.78 220 MET A N 1
ATOM 1763 C CA . MET A 1 220 ? -30.613 3.110 -1.518 1.00 49.78 220 MET A CA 1
ATOM 1764 C C . MET A 1 220 ? -32.074 3.316 -1.916 1.00 49.78 220 MET A C 1
ATOM 1766 O O . MET A 1 220 ? -32.974 3.081 -1.104 1.00 49.78 220 MET A O 1
ATOM 1770 N N . ASP A 1 221 ? -32.304 3.743 -3.156 1.00 47.62 221 ASP A N 1
ATOM 1771 C CA . ASP A 1 221 ? -33.637 3.734 -3.740 1.00 47.62 221 ASP A CA 1
ATOM 1772 C C . ASP A 1 221 ? -34.140 2.285 -3.779 1.00 47.62 221 ASP A C 1
ATOM 1774 O O . ASP A 1 221 ? -33.618 1.431 -4.502 1.00 47.62 221 ASP A O 1
ATOM 1778 N N . THR A 1 222 ? -35.153 1.992 -2.965 1.00 51.94 222 THR A N 1
ATOM 1779 C CA . THR A 1 222 ? -35.777 0.667 -2.872 1.00 51.94 222 THR A CA 1
ATOM 1780 C C . THR A 1 222 ? -36.315 0.171 -4.214 1.00 51.94 222 THR A C 1
ATOM 1782 O O . THR A 1 222 ? -36.539 -1.029 -4.353 1.00 51.94 222 THR A O 1
ATOM 1785 N N . ALA A 1 223 ? -36.480 1.053 -5.211 1.00 53.84 223 ALA A N 1
ATOM 1786 C CA . ALA A 1 223 ? -36.876 0.681 -6.566 1.00 53.84 223 ALA A CA 1
ATOM 1787 C C . ALA A 1 223 ? -35.879 -0.262 -7.269 1.00 53.84 223 ALA A C 1
ATOM 1789 O O . ALA A 1 223 ? -36.278 -1.002 -8.166 1.00 53.84 223 ALA A O 1
ATOM 1790 N N . GLN A 1 224 ? -34.603 -0.277 -6.862 1.00 58.72 224 GLN A N 1
ATOM 1791 C CA . GLN A 1 224 ? -33.568 -1.125 -7.476 1.00 58.72 224 GLN A CA 1
ATOM 1792 C C . GLN A 1 224 ? -33.399 -2.489 -6.790 1.00 58.72 224 GLN A C 1
ATOM 1794 O O . GLN A 1 224 ? -32.642 -3.333 -7.273 1.00 58.72 224 GLN A O 1
ATOM 1799 N N . LEU A 1 225 ? -34.097 -2.723 -5.673 1.00 70.31 225 LEU A N 1
ATOM 1800 C CA . LEU A 1 225 ? -34.040 -3.977 -4.932 1.00 70.31 225 LEU A CA 1
ATOM 1801 C C . LEU A 1 225 ? -35.123 -4.946 -5.413 1.00 70.31 225 LEU A C 1
ATOM 1803 O O . LEU A 1 225 ? -36.315 -4.732 -5.198 1.00 70.31 225 LEU A O 1
ATOM 1807 N N . ARG A 1 226 ? -34.707 -6.084 -5.972 1.00 78.06 226 ARG A N 1
ATOM 1808 C CA . ARG A 1 226 ? -35.603 -7.186 -6.336 1.00 78.06 226 ARG A CA 1
ATOM 1809 C C . ARG A 1 226 ? -35.472 -8.332 -5.344 1.00 78.06 226 ARG A C 1
ATOM 1811 O O . ARG A 1 226 ? -34.460 -9.021 -5.334 1.00 78.06 226 ARG A O 1
ATOM 1818 N N . LEU A 1 227 ? -36.501 -8.595 -4.542 1.00 80.50 227 LEU A N 1
ATOM 1819 C CA . LEU A 1 227 ? -36.540 -9.793 -3.696 1.00 80.50 227 LEU A CA 1
ATOM 1820 C C . LEU A 1 227 ? -36.693 -11.047 -4.570 1.00 80.50 227 LEU A C 1
ATOM 1822 O O . LEU A 1 227 ? -37.585 -11.116 -5.409 1.00 80.50 227 LEU A O 1
ATOM 1826 N N . ILE A 1 228 ? -35.822 -12.034 -4.368 1.00 83.31 228 ILE A N 1
ATOM 1827 C CA . ILE A 1 228 ? -35.816 -13.299 -5.112 1.00 83.31 228 ILE A CA 1
ATOM 1828 C C . ILE A 1 228 ? -36.490 -14.398 -4.297 1.00 83.31 228 ILE A C 1
ATOM 1830 O O . ILE A 1 228 ? -37.431 -15.037 -4.757 1.00 83.31 228 ILE A O 1
ATOM 1834 N N . LYS A 1 229 ? -35.976 -14.663 -3.092 1.00 82.06 229 LYS A N 1
ATOM 1835 C CA . LYS A 1 229 ? -36.323 -15.866 -2.329 1.00 82.06 229 LYS A CA 1
ATOM 1836 C C . LYS A 1 229 ? -36.355 -15.571 -0.844 1.00 82.06 229 LYS A C 1
ATOM 1838 O O . LYS A 1 229 ? -35.434 -14.978 -0.305 1.00 82.06 229 LYS A O 1
ATOM 1843 N N . LYS A 1 230 ? -37.378 -16.046 -0.138 1.00 87.06 230 LYS A N 1
ATOM 1844 C CA . LYS A 1 230 ? -37.393 -15.995 1.328 1.00 87.06 230 LYS A CA 1
ATOM 1845 C C . LYS A 1 230 ? -36.399 -17.015 1.893 1.00 87.06 230 LYS A C 1
ATOM 1847 O O . LYS A 1 230 ? -36.506 -18.205 1.608 1.00 87.06 230 LYS A O 1
ATOM 1852 N N . LEU A 1 231 ? -35.442 -16.544 2.687 1.00 81.81 231 LEU A N 1
ATOM 1853 C CA . LEU A 1 231 ? -34.414 -17.361 3.342 1.00 81.81 231 LEU A CA 1
ATOM 1854 C C . LEU A 1 231 ? -34.841 -17.818 4.741 1.00 81.81 231 LEU A C 1
ATOM 1856 O O . LEU A 1 231 ? -34.399 -18.858 5.215 1.00 81.81 231 LEU A O 1
ATOM 1860 N N . GLY A 1 232 ? -35.708 -17.061 5.417 1.00 76.38 232 GLY A N 1
ATOM 1861 C CA . GLY A 1 232 ? -36.267 -17.470 6.704 1.00 76.38 232 GLY A CA 1
ATOM 1862 C C . GLY A 1 232 ? -37.087 -16.377 7.380 1.00 76.38 232 GLY A C 1
ATOM 1863 O O . GLY A 1 232 ? -37.077 -15.225 6.959 1.00 76.38 232 GLY A O 1
ATOM 1864 N N . SER A 1 233 ? -37.790 -16.723 8.455 1.00 83.25 233 SER A N 1
ATOM 1865 C CA . SER A 1 233 ? -38.579 -15.778 9.254 1.00 83.25 233 SER A CA 1
ATOM 1866 C C . SER A 1 233 ? -38.239 -15.949 10.729 1.00 83.25 233 SER A C 1
ATOM 1868 O O . SER A 1 233 ? -38.315 -17.057 11.248 1.00 83.25 233 SER A O 1
ATOM 1870 N N . GLY A 1 234 ? -37.868 -14.854 11.389 1.00 77.06 234 GLY A N 1
ATOM 1871 C CA . GLY A 1 234 ? -37.732 -14.772 12.840 1.00 77.06 234 GLY A CA 1
ATOM 1872 C C . GLY A 1 234 ? -38.870 -13.968 13.472 1.00 77.06 234 GLY A C 1
ATOM 1873 O O . GLY A 1 234 ? -39.748 -13.440 12.778 1.00 77.06 234 GLY A O 1
ATOM 1874 N N . GLN A 1 235 ? -38.827 -13.848 14.800 1.00 78.50 235 GLN A N 1
ATOM 1875 C CA . GLN A 1 235 ? -39.800 -13.076 15.581 1.00 78.50 235 GLN A CA 1
ATOM 1876 C C . GLN A 1 235 ? -39.806 -11.583 15.202 1.00 78.50 235 GLN A C 1
ATOM 1878 O O . GLN A 1 235 ? -40.862 -10.967 15.189 1.00 78.50 235 GLN A O 1
ATOM 1883 N N . PHE A 1 236 ? -38.657 -11.030 14.799 1.00 68.00 236 PHE A N 1
ATOM 1884 C CA . PHE A 1 236 ? -38.486 -9.586 14.570 1.00 68.00 236 PHE A CA 1
ATOM 1885 C C . PHE A 1 236 ? -38.302 -9.187 13.098 1.00 68.00 236 PHE A C 1
ATOM 1887 O O . PHE A 1 236 ? -38.399 -8.014 12.747 1.00 68.00 236 PHE A O 1
ATOM 1894 N N . ALA A 1 237 ? -37.994 -10.142 12.219 1.00 75.56 237 ALA A N 1
ATOM 1895 C CA . ALA A 1 237 ? -37.683 -9.845 10.826 1.00 75.56 237 ALA A CA 1
ATOM 1896 C C . ALA A 1 237 ? -37.871 -11.059 9.920 1.00 75.56 237 ALA A C 1
ATOM 1898 O O . ALA A 1 237 ? -37.735 -12.211 10.340 1.00 75.56 237 ALA A O 1
ATOM 1899 N N . GLU A 1 238 ? -38.113 -10.783 8.649 1.00 80.44 238 GLU A N 1
ATOM 1900 C CA . GLU A 1 238 ? -38.019 -11.748 7.567 1.00 80.44 238 GLU A CA 1
ATOM 1901 C C . GLU A 1 238 ? -36.696 -11.562 6.828 1.00 80.44 238 GLU A C 1
ATOM 1903 O O . GLU A 1 238 ? -36.218 -10.446 6.638 1.00 80.44 238 GLU A O 1
ATOM 1908 N N . ARG A 1 239 ? -36.074 -12.670 6.438 1.00 80.38 239 ARG A N 1
ATOM 1909 C CA . ARG A 1 239 ? -34.825 -12.692 5.680 1.00 80.38 239 ARG A CA 1
ATOM 1910 C C . ARG A 1 239 ? -35.127 -13.146 4.263 1.00 80.38 239 ARG A C 1
ATOM 1912 O O . ARG A 1 239 ? -35.773 -14.180 4.082 1.00 80.38 239 ARG A O 1
ATOM 1919 N N . PHE A 1 240 ? -34.624 -12.414 3.282 1.00 79.69 240 PHE A N 1
ATOM 1920 C CA . PHE A 1 240 ? -34.751 -12.713 1.861 1.00 79.69 240 PHE A CA 1
ATOM 1921 C C . PHE A 1 240 ? -33.380 -12.681 1.179 1.00 79.69 240 PHE A C 1
ATOM 1923 O O . PHE A 1 240 ? -32.473 -11.990 1.621 1.00 79.69 240 PHE A O 1
ATOM 1930 N N . GLU A 1 241 ? -33.237 -13.426 0.096 1.00 76.00 241 GLU A N 1
ATOM 1931 C CA . GLU A 1 241 ? -32.257 -13.213 -0.961 1.00 76.00 241 GLU A CA 1
ATOM 1932 C C . GLU A 1 241 ? -32.859 -12.174 -1.908 1.00 76.00 241 GLU A C 1
ATOM 1934 O O . GLU A 1 241 ? -34.030 -12.291 -2.284 1.00 76.00 241 GLU A O 1
ATOM 1939 N N . GLY A 1 242 ? -32.087 -11.159 -2.274 1.00 82.50 242 GLY A N 1
ATOM 1940 C CA . GLY A 1 242 ? -32.466 -10.123 -3.225 1.00 82.50 242 GLY A CA 1
ATOM 1941 C C . GLY A 1 242 ? -31.378 -9.890 -4.267 1.00 82.50 242 GLY A C 1
ATOM 1942 O O . GLY A 1 242 ? -30.266 -10.391 -4.132 1.00 82.50 242 GLY A O 1
ATOM 1943 N N . LEU A 1 243 ? -31.710 -9.135 -5.307 1.00 73.25 243 LEU A N 1
ATOM 1944 C CA . LEU A 1 243 ? -30.783 -8.590 -6.292 1.00 73.25 243 LEU A CA 1
ATOM 1945 C C . LEU A 1 243 ? -30.836 -7.069 -6.229 1.00 73.25 243 LEU A C 1
ATOM 1947 O O . LEU A 1 243 ? -31.929 -6.503 -6.244 1.00 73.25 243 LEU A O 1
ATOM 1951 N N . VAL A 1 244 ? -29.676 -6.427 -6.211 1.00 69.19 244 VAL A N 1
ATOM 1952 C CA . VAL A 1 244 ? -29.530 -4.991 -6.467 1.00 69.19 244 VAL A CA 1
ATOM 1953 C C . VAL A 1 244 ? -28.566 -4.854 -7.628 1.00 69.19 244 VAL A C 1
ATOM 1955 O O . VAL A 1 244 ? -27.435 -5.307 -7.504 1.00 69.19 244 VAL A O 1
ATOM 1958 N N . GLN A 1 245 ? -29.016 -4.284 -8.751 1.00 64.75 245 GLN A N 1
ATOM 1959 C CA . GLN A 1 245 ? -28.182 -4.123 -9.955 1.00 64.75 245 GLN A CA 1
ATOM 1960 C C . GLN A 1 245 ? -27.416 -5.419 -10.320 1.00 64.75 245 GLN A C 1
ATOM 1962 O O . GLN A 1 245 ? -26.201 -5.422 -10.475 1.00 64.75 245 GLN A O 1
ATOM 1967 N N . ASP A 1 246 ? -28.137 -6.544 -10.367 1.00 59.59 246 ASP A N 1
ATOM 1968 C CA . ASP A 1 246 ? -27.624 -7.901 -10.632 1.00 59.59 246 ASP A CA 1
ATOM 1969 C C . ASP A 1 246 ? -26.674 -8.525 -9.587 1.00 59.59 246 ASP A C 1
ATOM 1971 O O . ASP A 1 246 ? -26.251 -9.674 -9.730 1.00 59.59 246 ASP A O 1
ATOM 1975 N N . ILE A 1 247 ? -26.445 -7.852 -8.459 1.00 58.47 247 ILE A N 1
ATOM 1976 C CA . ILE A 1 247 ? -25.672 -8.377 -7.328 1.00 58.47 247 ILE A CA 1
ATOM 1977 C C . ILE A 1 247 ? -26.604 -9.054 -6.325 1.00 58.47 247 ILE A C 1
ATOM 1979 O O . ILE A 1 247 ? -27.570 -8.451 -5.850 1.00 58.47 247 ILE A O 1
ATOM 1983 N N . LYS A 1 248 ? -26.303 -10.303 -5.952 1.00 67.88 248 LYS A N 1
ATOM 1984 C CA . LYS A 1 248 ? -27.050 -11.029 -4.916 1.00 67.88 248 LYS A CA 1
ATOM 1985 C C . LYS A 1 248 ? -26.759 -10.474 -3.522 1.00 67.88 248 LYS A C 1
ATOM 1987 O O . LYS A 1 248 ? -25.611 -10.421 -3.095 1.00 67.88 248 LYS A O 1
ATOM 1992 N N . VAL A 1 249 ? -27.811 -10.147 -2.780 1.00 72.69 249 VAL A N 1
ATOM 1993 C CA . VAL A 1 249 ? -27.748 -9.589 -1.423 1.00 72.69 249 VAL A CA 1
ATOM 1994 C C . VAL A 1 249 ? -28.682 -10.331 -0.465 1.00 72.69 249 VAL A C 1
ATOM 1996 O O . VAL A 1 249 ? -29.682 -10.916 -0.880 1.00 72.69 249 VAL A O 1
ATOM 1999 N N . ALA A 1 250 ? -28.389 -10.286 0.836 1.00 76.75 250 ALA A N 1
ATOM 2000 C CA . ALA A 1 250 ? -29.309 -10.734 1.880 1.00 76.75 250 ALA A CA 1
ATOM 2001 C C . ALA A 1 250 ? -30.089 -9.533 2.435 1.00 76.75 250 ALA A C 1
ATOM 2003 O O . ALA A 1 250 ? -29.510 -8.599 2.984 1.00 76.75 250 ALA A O 1
ATOM 2004 N N . VAL A 1 251 ? -31.413 -9.559 2.316 1.00 74.81 251 VAL A N 1
ATOM 2005 C CA . VAL A 1 251 ? -32.310 -8.486 2.750 1.00 74.81 251 VAL A CA 1
ATOM 2006 C C . VAL A 1 251 ? -32.972 -8.872 4.064 1.00 74.81 251 VAL A C 1
ATOM 2008 O O . VAL A 1 251 ? -33.629 -9.911 4.163 1.00 74.81 251 VAL A O 1
ATOM 2011 N N . LYS A 1 252 ? -32.836 -8.017 5.079 1.00 80.62 252 LYS A N 1
ATOM 2012 C CA . LYS A 1 252 ? -33.524 -8.156 6.365 1.00 80.62 252 LYS A CA 1
ATOM 2013 C C . LYS A 1 252 ? -34.702 -7.190 6.405 1.00 80.62 252 LYS A C 1
ATOM 2015 O O . LYS A 1 252 ? -34.526 -6.001 6.642 1.00 80.62 252 LYS A O 1
ATOM 2020 N N . ASN A 1 253 ? -35.898 -7.712 6.172 1.00 75.50 253 ASN A N 1
ATOM 2021 C CA . ASN A 1 253 ? -37.125 -6.937 6.229 1.00 75.50 253 ASN A CA 1
ATOM 2022 C C . ASN A 1 253 ? -37.666 -6.941 7.663 1.00 75.50 253 ASN A C 1
ATOM 2024 O O . ASN A 1 253 ? -38.013 -7.998 8.198 1.00 75.50 253 ASN A O 1
ATOM 2028 N N . ILE A 1 254 ? -37.693 -5.780 8.311 1.00 78.75 254 ILE A N 1
ATOM 2029 C CA . ILE A 1 254 ? -38.157 -5.658 9.695 1.00 78.75 254 ILE A CA 1
ATOM 2030 C C . ILE A 1 254 ? -39.685 -5.690 9.699 1.00 78.75 254 ILE A C 1
ATOM 2032 O O . ILE A 1 254 ? -40.330 -4.925 8.985 1.00 78.75 254 ILE A O 1
ATOM 2036 N N . LYS A 1 255 ? -40.273 -6.590 10.494 1.00 79.38 255 LYS A N 1
ATOM 2037 C CA . LYS A 1 255 ? -41.730 -6.640 10.648 1.00 79.38 255 LYS A CA 1
ATOM 2038 C C . LYS A 1 255 ? -42.162 -5.406 11.439 1.00 79.38 255 LYS A C 1
ATOM 2040 O O . LYS A 1 255 ? -41.601 -5.139 12.498 1.00 79.38 255 LYS A O 1
ATOM 2045 N N . ALA A 1 256 ? -43.143 -4.658 10.940 1.00 70.00 256 ALA A N 1
ATOM 2046 C CA . ALA A 1 256 ? -43.751 -3.590 11.725 1.00 70.00 256 ALA A CA 1
ATOM 2047 C C . ALA A 1 256 ? -44.439 -4.214 12.949 1.00 70.00 256 ALA A C 1
ATOM 2049 O O . ALA A 1 256 ? -45.234 -5.142 12.798 1.00 70.00 256 ALA A O 1
ATOM 2050 N N . ASN A 1 257 ? -44.126 -3.731 14.154 1.00 54.28 257 ASN A N 1
ATOM 2051 C CA . ASN A 1 257 ? -44.861 -4.125 15.353 1.00 54.28 257 ASN A CA 1
ATOM 2052 C C . ASN A 1 257 ? -46.315 -3.662 15.198 1.00 54.28 257 ASN A C 1
ATOM 2054 O O . ASN A 1 257 ? -46.598 -2.468 15.279 1.00 54.28 257 ASN A O 1
ATOM 2058 N N . SER A 1 258 ? -47.241 -4.599 15.003 1.00 46.78 258 SER A N 1
ATOM 2059 C CA . SER A 1 258 ? -48.651 -4.374 15.305 1.00 46.78 258 SER A CA 1
ATOM 2060 C C . SER A 1 258 ? -48.779 -4.338 16.825 1.00 46.78 258 SER A C 1
ATOM 2062 O O . SER A 1 258 ? -48.905 -5.380 17.466 1.00 46.78 258 SER A O 1
ATOM 2064 N N . GLY A 1 259 ? -48.639 -3.144 17.401 1.00 47.09 259 GLY A N 1
ATOM 2065 C CA . GLY A 1 259 ? -48.979 -2.916 18.796 1.00 47.09 259 GLY A CA 1
ATOM 2066 C C . GLY A 1 259 ? -50.471 -3.158 19.001 1.00 47.09 259 GLY A C 1
ATOM 2067 O O . GLY A 1 259 ? -51.286 -2.519 18.341 1.00 47.09 259 GLY A O 1
ATOM 2068 N N . ASN A 1 260 ? -50.784 -4.096 19.889 1.00 31.69 260 ASN A N 1
ATOM 2069 C CA . ASN A 1 260 ? -51.960 -4.099 20.753 1.00 31.69 260 ASN A CA 1
ATOM 2070 C C . ASN A 1 260 ? -51.564 -4.782 22.060 1.00 31.69 260 ASN A C 1
ATOM 2072 O O . ASN A 1 260 ? -50.998 -5.896 21.976 1.00 31.69 260 ASN A O 1
#

Organism: Meganyctiphanes norvegica (NCBI:txid48144)

InterPro domains:
  IPR000980 SH2 domain [PF00017] (107-187)
  IPR000980 SH2 domain [PS50001] (107-201)
  IPR000980 SH2 domain [SM00252] (105-193)
  IPR036860 SH2 domain superfamily [G3DSA:3.30.505.10] (92-202)
  IPR036860 SH2 domain superfamily [SSF55550] (103-244)
  IPR050198 Non-receptor tyrosine kinases involved in cell signaling [PTHR24418] (68-256)

pLDDT: mean 74.21, std 19.4, range [31.69, 98.25]

Radius of gyration: 25.39 Å; chains: 1; bounding box: 70×66×53 Å

Foldseek 3Di:
DDDDDDDPPPPPPDPVVVVVVVVVVVCPPLHDLLVQLLVCLLVVVPVSLLVSLVVLLSYDLVSLVNSLVSCVVVVPPVSNVSSVVSNVVVVVVVVLVVPPPDDDDLQEDEPDAPVRQLVLCPPPVHDFLAWHKYQYPDSQAGIWIWTDDPNDIDIWTWHADPVVRWIDTPPDPPDTHNHVVVVLVCQQPPDDDSHRRDYRGDDDCVVPCPVVVPPDPDDDDCVQKAFDAFPADDPFWTWTFIDGPNDTDIDTGGDPDPDD